Protein AF-A0A7S0KW50-F1 (afdb_monomer_lite)

Radius of gyration: 42.32 Å; chains: 1; bounding box: 86×70×112 Å

Foldseek 3Di:
DDKAAQAPVCRPPPPHPQIAHQWDWDWDDDDQQIKTKTQCLCRNCVSLVHHSVLLLVQCCQVVVWDWDQDVPVSIIMTPDDDHSVNSVVSSNVCQCQPQADPPPRDRQWDWDQDPVLWIWTQHPPPRDIDTGDPPGPSSVVCSVPPPVVVVVVVVVVVVVVVVVVVVVVVVVVVVVVVVVVVVVVVVVVVVVVVVVVVVVVVVVPPPDPDDDDDDDDDDDDDDDDDDDDDDDDDDDDDDDDDDDDDDDDD

Organism: Micromonas pusilla (NCBI:txid38833)

pLDDT: mean 73.98, std 21.11, range [25.38, 92.56]

Structure (mmCIF, N/CA/C/O backbone):
data_AF-A0A7S0KW50-F1
#
_entry.id   AF-A0A7S0KW50-F1
#
loop_
_atom_site.group_PDB
_atom_site.id
_atom_site.type_symbol
_atom_site.label_atom_id
_atom_site.label_alt_id
_atom_site.label_comp_id
_atom_site.label_asym_id
_atom_site.label_entity_id
_atom_site.label_seq_id
_atom_site.pdbx_PDB_ins_code
_atom_site.Cartn_x
_atom_site.Cartn_y
_atom_site.Cartn_z
_atom_site.occupancy
_atom_site.B_iso_or_equiv
_atom_site.auth_seq_id
_atom_site.auth_comp_id
_atom_site.auth_asym_id
_atom_site.auth_atom_id
_atom_site.pdbx_PDB_model_num
ATOM 1 N N . MET A 1 1 ? -5.758 -11.054 -20.014 1.00 58.94 1 MET A N 1
ATOM 2 C CA . MET A 1 1 ? -4.549 -10.433 -19.417 1.00 58.94 1 MET A CA 1
ATOM 3 C C . MET A 1 1 ? -3.725 -11.524 -18.753 1.00 58.94 1 MET A C 1
ATOM 5 O O . MET A 1 1 ? -4.328 -12.477 -18.274 1.00 58.94 1 MET A O 1
ATOM 9 N N . ALA A 1 2 ? -2.395 -11.407 -18.711 1.00 74.88 2 ALA A N 1
ATOM 10 C CA . ALA A 1 2 ? -1.567 -12.347 -17.952 1.00 74.88 2 ALA A CA 1
ATOM 11 C C . ALA A 1 2 ? -1.882 -12.224 -16.450 1.00 74.88 2 ALA A C 1
ATOM 13 O O . ALA A 1 2 ? -1.855 -11.118 -15.902 1.00 74.88 2 ALA A O 1
ATOM 14 N N . THR A 1 3 ? -2.208 -13.345 -15.808 1.00 80.50 3 THR A N 1
ATOM 15 C CA . THR A 1 3 ? -2.412 -13.427 -14.356 1.00 80.50 3 THR A CA 1
ATOM 16 C C . THR A 1 3 ? -1.195 -14.077 -13.714 1.00 80.50 3 THR A C 1
ATOM 18 O O . THR A 1 3 ? -0.620 -15.007 -14.271 1.00 80.50 3 THR A O 1
ATOM 21 N N . VAL A 1 4 ? -0.792 -13.553 -12.562 1.00 85.25 4 VAL A N 1
ATOM 22 C CA . VAL A 1 4 ? 0.356 -14.005 -11.775 1.00 85.25 4 VAL A CA 1
ATOM 23 C C . VAL A 1 4 ? -0.152 -14.399 -10.393 1.00 85.25 4 VAL A C 1
ATOM 25 O O . VAL A 1 4 ? -1.045 -13.751 -9.840 1.00 85.25 4 VAL A O 1
ATOM 28 N N . ASN A 1 5 ? 0.400 -15.469 -9.834 1.00 85.44 5 ASN A N 1
ATOM 29 C CA . ASN A 1 5 ? 0.037 -15.934 -8.502 1.00 85.44 5 ASN A CA 1
ATOM 30 C C . ASN A 1 5 ? 0.565 -14.978 -7.425 1.00 85.44 5 ASN A C 1
ATOM 32 O O . ASN A 1 5 ? 1.627 -14.370 -7.574 1.00 85.44 5 ASN A O 1
ATOM 36 N N . ILE A 1 6 ? -0.178 -14.837 -6.329 1.00 82.81 6 ILE A N 1
ATOM 37 C CA . ILE A 1 6 ? 0.211 -13.950 -5.232 1.00 82.81 6 ILE A CA 1
ATOM 38 C C . ILE A 1 6 ? 1.271 -14.653 -4.357 1.00 82.81 6 ILE A C 1
ATOM 40 O O . ILE A 1 6 ? 0.960 -15.514 -3.534 1.00 82.81 6 ILE A O 1
ATOM 44 N N . GLY A 1 7 ? 2.533 -14.254 -4.563 1.00 76.50 7 GLY A N 1
ATOM 45 C CA . GLY A 1 7 ? 3.730 -14.677 -3.820 1.00 76.50 7 GLY A CA 1
ATOM 46 C C . GLY A 1 7 ? 4.583 -15.744 -4.529 1.00 76.50 7 GLY A C 1
ATOM 47 O O . GLY A 1 7 ? 4.063 -16.781 -4.935 1.00 76.50 7 GLY A O 1
ATOM 48 N N . ALA A 1 8 ? 5.903 -15.519 -4.622 1.00 70.06 8 ALA A N 1
ATOM 49 C CA . ALA A 1 8 ? 6.881 -16.373 -5.317 1.00 70.06 8 ALA A CA 1
ATOM 50 C C . ALA A 1 8 ? 6.793 -17.858 -4.977 1.00 70.06 8 ALA A C 1
ATOM 52 O O . ALA A 1 8 ? 6.904 -18.688 -5.874 1.00 70.06 8 ALA A O 1
ATOM 53 N N . SER A 1 9 ? 6.571 -18.202 -3.706 1.00 71.75 9 SER A N 1
ATOM 54 C CA . SER A 1 9 ? 6.473 -19.599 -3.264 1.00 71.75 9 SER A CA 1
ATOM 55 C C . SER A 1 9 ? 5.359 -20.369 -3.985 1.00 71.75 9 SER A C 1
ATOM 57 O O . SER A 1 9 ? 5.455 -21.580 -4.132 1.00 71.75 9 SER A O 1
ATOM 59 N N . ASN A 1 10 ? 4.335 -19.661 -4.474 1.00 70.62 10 ASN A N 1
ATOM 60 C CA . ASN A 1 10 ? 3.195 -20.219 -5.198 1.00 70.62 10 ASN A CA 1
ATOM 61 C C . ASN A 1 10 ? 3.284 -19.977 -6.717 1.00 70.62 10 ASN A C 1
ATOM 63 O O . ASN A 1 10 ? 2.334 -20.277 -7.436 1.00 70.62 10 ASN A O 1
ATOM 67 N N . ALA A 1 11 ? 4.382 -19.417 -7.243 1.00 70.19 11 ALA A N 1
ATOM 68 C CA . ALA A 1 11 ? 4.479 -19.000 -8.648 1.00 70.19 11 ALA A CA 1
ATOM 69 C C . ALA A 1 11 ? 4.362 -20.156 -9.662 1.00 70.19 11 ALA A C 1
ATOM 71 O O . ALA A 1 11 ? 3.965 -19.917 -10.799 1.00 70.19 11 ALA A O 1
ATOM 72 N N . GLY A 1 12 ? 4.673 -21.392 -9.252 1.00 71.94 12 GLY A N 1
ATOM 73 C CA . GLY A 1 12 ? 4.542 -22.593 -10.085 1.00 71.94 12 GLY A CA 1
ATOM 74 C C . GLY A 1 12 ? 3.161 -23.267 -10.068 1.00 71.94 12 GLY A C 1
ATOM 75 O O . GLY A 1 12 ? 2.910 -24.127 -10.905 1.00 71.94 12 GLY A O 1
ATOM 76 N N . ASP A 1 13 ? 2.259 -22.907 -9.147 1.00 81.50 13 ASP A N 1
ATOM 77 C CA . ASP A 1 13 ? 0.957 -23.578 -9.006 1.00 81.50 13 ASP A CA 1
ATOM 78 C C . ASP A 1 13 ? -0.104 -22.978 -9.947 1.00 81.50 13 ASP A C 1
ATOM 80 O O . ASP A 1 13 ? -0.725 -21.950 -9.670 1.00 81.50 13 ASP A O 1
ATOM 84 N N . GLN A 1 14 ? -0.365 -23.647 -11.070 1.00 77.56 14 GLN A N 1
ATOM 85 C CA . GLN A 1 14 ? -1.364 -23.210 -12.050 1.00 77.56 14 GLN A CA 1
ATOM 86 C C . GLN A 1 14 ? -2.790 -23.090 -11.469 1.00 77.56 14 GLN A C 1
ATOM 88 O O . GLN A 1 14 ? -3.587 -22.295 -11.983 1.00 77.56 14 GLN A O 1
ATOM 93 N N . PHE A 1 15 ? -3.115 -23.814 -10.394 1.00 79.12 15 PHE A N 1
ATOM 94 C CA . PHE A 1 15 ? -4.434 -23.832 -9.754 1.00 79.12 15 PHE A CA 1
ATOM 95 C C . PHE A 1 15 ? -4.534 -22.929 -8.517 1.00 79.12 15 PHE A C 1
ATOM 97 O O . PHE A 1 15 ? -5.603 -22.852 -7.907 1.00 79.12 15 PHE A O 1
ATOM 104 N N . TYR A 1 16 ? -3.475 -22.180 -8.190 1.00 83.56 16 TYR A N 1
ATOM 105 C CA . TYR A 1 16 ? -3.450 -21.317 -7.014 1.00 83.56 16 TYR A CA 1
ATOM 106 C C . TYR A 1 16 ? -4.626 -20.329 -6.996 1.00 83.56 16 TYR A C 1
ATOM 108 O O . TYR A 1 16 ? -4.850 -19.566 -7.939 1.00 83.56 16 TYR A O 1
ATOM 116 N N . ARG A 1 17 ? -5.384 -20.331 -5.893 1.00 83.81 17 ARG A N 1
ATOM 117 C CA . ARG A 1 17 ? -6.659 -19.602 -5.760 1.00 83.81 17 ARG A CA 1
ATOM 118 C C . ARG A 1 17 ? -6.515 -18.079 -5.855 1.00 83.81 17 ARG A C 1
ATOM 120 O O . ARG A 1 17 ? -7.436 -17.412 -6.319 1.00 83.81 17 ARG A O 1
ATOM 127 N N . TYR A 1 18 ? -5.389 -17.525 -5.405 1.00 85.94 18 TYR A N 1
ATOM 128 C CA . TYR A 1 18 ? -5.186 -16.079 -5.293 1.00 85.94 18 TYR A CA 1
ATOM 129 C C . TYR A 1 18 ? -4.281 -15.557 -6.412 1.00 85.94 18 TYR A C 1
ATOM 131 O O . TYR A 1 18 ? -3.052 -15.638 -6.343 1.00 85.94 18 TYR A O 1
ATOM 139 N N . LYS A 1 19 ? -4.905 -14.992 -7.448 1.00 86.56 19 LYS A N 1
ATOM 140 C CA . LYS A 1 19 ? -4.227 -14.445 -8.629 1.00 86.56 19 LYS A CA 1
ATOM 141 C C . LYS A 1 19 ? -4.418 -12.934 -8.715 1.00 86.56 19 LYS A C 1
ATOM 143 O O . LYS A 1 19 ? -5.494 -12.421 -8.417 1.00 86.56 19 LYS A O 1
ATOM 148 N N . MET A 1 20 ? -3.387 -12.233 -9.171 1.00 87.31 20 MET A N 1
ATOM 149 C CA . MET A 1 20 ? -3.416 -10.806 -9.502 1.00 87.31 20 MET A CA 1
ATOM 150 C C . MET A 1 20 ? -3.057 -10.607 -10.983 1.00 87.31 20 MET A C 1
ATOM 152 O O . MET A 1 20 ? -2.364 -11.449 -11.560 1.00 87.31 20 MET A O 1
ATOM 156 N N . PRO A 1 21 ? -3.504 -9.530 -11.647 1.00 89.25 21 PRO A N 1
ATOM 157 C CA . PRO A 1 21 ? -3.033 -9.237 -12.995 1.00 89.25 21 PRO A CA 1
ATOM 158 C C . PRO A 1 21 ? -1.553 -8.819 -12.960 1.00 89.25 21 PRO A C 1
ATOM 160 O O . PRO A 1 21 ? -1.095 -8.200 -12.000 1.00 89.25 21 PRO A O 1
ATOM 163 N N . ALA A 1 22 ? -0.793 -9.139 -14.010 1.00 88.50 22 ALA A N 1
ATOM 164 C CA . ALA A 1 22 ? 0.605 -8.724 -14.115 1.00 88.50 22 ALA A CA 1
ATOM 165 C C . ALA A 1 22 ? 0.741 -7.188 -14.079 1.00 88.50 22 ALA A C 1
ATOM 167 O O . ALA A 1 22 ? -0.031 -6.465 -14.722 1.00 88.50 22 ALA A O 1
ATOM 168 N N . ILE A 1 23 ? 1.738 -6.678 -13.350 1.00 90.12 23 ILE A N 1
ATOM 169 C CA . ILE A 1 23 ? 2.011 -5.239 -13.304 1.00 90.12 23 ILE A CA 1
ATOM 170 C C . ILE A 1 23 ? 2.524 -4.745 -14.662 1.00 90.12 23 ILE A C 1
ATOM 172 O O . ILE A 1 23 ? 3.373 -5.371 -15.293 1.00 90.12 23 ILE A O 1
ATOM 176 N N . GLN A 1 24 ? 1.992 -3.614 -15.119 1.00 90.12 24 GLN A N 1
ATOM 177 C CA . GLN A 1 24 ? 2.353 -3.001 -16.396 1.00 90.12 24 GLN A CA 1
ATOM 178 C C . GLN A 1 24 ? 3.078 -1.681 -16.145 1.00 90.12 24 GLN A C 1
ATOM 180 O O . GLN A 1 24 ? 2.551 -0.815 -15.450 1.00 90.12 24 GLN A O 1
ATOM 185 N N . SER A 1 25 ? 4.262 -1.515 -16.734 1.00 90.88 25 SER A N 1
ATOM 186 C CA . SER A 1 25 ? 5.030 -0.267 -16.725 1.00 90.88 25 SER A CA 1
ATOM 187 C C . SER A 1 25 ? 4.901 0.443 -18.072 1.00 90.88 25 SER A C 1
ATOM 189 O O . SER A 1 25 ? 5.294 -0.117 -19.097 1.00 90.88 25 SER A O 1
ATOM 191 N N . LYS A 1 26 ? 4.429 1.689 -18.082 1.00 90.94 26 LYS A N 1
ATOM 192 C CA . LYS A 1 26 ? 4.503 2.579 -19.244 1.00 90.94 26 LYS A CA 1
ATOM 193 C C . LYS A 1 26 ? 5.485 3.704 -18.939 1.00 90.94 26 LYS A C 1
ATOM 195 O O . LYS A 1 26 ? 5.197 4.586 -18.134 1.00 90.94 26 LYS A O 1
ATOM 200 N N . ILE A 1 27 ? 6.652 3.665 -19.570 1.00 91.31 27 ILE A N 1
ATOM 201 C CA . ILE A 1 27 ? 7.657 4.721 -19.430 1.00 91.31 27 ILE A CA 1
ATOM 202 C C . ILE A 1 27 ? 7.204 5.930 -20.258 1.00 91.31 27 ILE A C 1
ATOM 204 O O . ILE A 1 27 ? 6.906 5.815 -21.446 1.00 91.31 27 ILE A O 1
ATOM 208 N N . GLU A 1 28 ? 7.136 7.088 -19.613 1.00 89.19 28 GLU A N 1
ATOM 209 C CA . GLU A 1 28 ? 6.789 8.379 -20.194 1.00 89.19 28 GLU A CA 1
ATOM 210 C C . GLU A 1 28 ? 7.962 9.357 -20.009 1.00 89.19 28 GLU A C 1
ATOM 212 O O . GLU A 1 28 ? 8.646 9.350 -18.986 1.00 89.19 28 GLU A O 1
ATOM 217 N N . GLY A 1 29 ? 8.180 10.239 -20.986 1.00 85.94 29 GLY A N 1
ATOM 218 C CA . GLY A 1 29 ? 9.308 11.176 -20.972 1.00 85.94 29 GLY A CA 1
ATOM 219 C C . GLY A 1 29 ? 10.643 10.557 -21.410 1.00 85.94 29 GLY A C 1
ATOM 220 O O . GLY A 1 29 ? 10.748 9.365 -21.697 1.00 85.94 29 GLY A O 1
ATOM 221 N N . ARG A 1 30 ? 11.668 11.408 -21.518 1.00 84.44 30 ARG A N 1
ATOM 222 C CA . ARG A 1 30 ? 13.050 11.067 -21.897 1.00 84.44 30 ARG A CA 1
ATOM 223 C C . ARG A 1 30 ? 14.023 11.960 -21.116 1.00 84.44 30 ARG A C 1
ATOM 225 O O . ARG A 1 30 ? 13.647 13.057 -20.702 1.00 84.44 30 ARG A O 1
ATOM 232 N N . GLY A 1 31 ? 15.262 11.502 -20.926 1.00 85.31 31 GLY A N 1
ATOM 233 C CA . GLY A 1 31 ? 16.282 12.230 -20.160 1.00 85.31 31 GLY A CA 1
ATOM 234 C C . GLY A 1 31 ? 15.851 12.493 -18.712 1.00 85.31 31 GLY A C 1
ATOM 235 O O . GLY A 1 31 ? 15.186 11.662 -18.098 1.00 85.31 31 GLY A O 1
ATOM 236 N N . ASN A 1 32 ? 16.178 13.676 -18.187 1.00 82.19 32 ASN A N 1
ATOM 237 C CA . ASN A 1 32 ? 15.934 14.058 -16.786 1.00 82.19 32 ASN A CA 1
ATOM 238 C C . ASN A 1 32 ? 14.441 14.107 -16.386 1.00 82.19 32 ASN A C 1
ATOM 240 O O . ASN A 1 32 ? 14.131 14.188 -15.201 1.00 82.19 32 ASN A O 1
ATOM 244 N N . GLY A 1 33 ? 13.517 14.061 -17.354 1.00 84.50 33 GLY A N 1
ATOM 245 C CA . GLY A 1 33 ? 12.065 14.038 -17.134 1.00 84.50 33 GLY A CA 1
ATOM 246 C C . GLY A 1 33 ? 11.423 12.648 -17.220 1.00 84.50 33 GLY A C 1
ATOM 247 O O . GLY A 1 33 ? 10.208 12.561 -17.404 1.00 84.50 33 GLY A O 1
ATOM 248 N N . ILE A 1 34 ? 12.208 11.566 -17.165 1.00 92.31 34 ILE A N 1
ATOM 249 C CA . ILE A 1 34 ? 11.689 10.198 -17.277 1.00 92.31 34 ILE A CA 1
ATOM 250 C C . ILE A 1 34 ? 10.887 9.780 -16.035 1.00 92.31 34 ILE A C 1
ATOM 252 O O . ILE A 1 34 ? 11.323 9.926 -14.889 1.00 92.31 34 ILE A O 1
ATOM 256 N N . LYS A 1 35 ? 9.688 9.253 -16.272 1.00 92.38 35 LYS A N 1
ATOM 257 C CA . LYS A 1 35 ? 8.735 8.822 -15.246 1.00 92.38 35 LYS A CA 1
ATOM 258 C C . LYS A 1 35 ? 8.035 7.544 -15.707 1.00 92.38 35 LYS A C 1
ATOM 260 O O . LYS A 1 35 ? 7.711 7.387 -16.880 1.00 92.38 35 LYS A O 1
ATOM 265 N N . THR A 1 36 ? 7.767 6.633 -14.787 1.00 92.00 36 THR A N 1
ATOM 266 C CA . THR A 1 36 ? 7.079 5.372 -15.066 1.00 92.00 36 THR A CA 1
ATOM 267 C C . THR A 1 36 ? 5.643 5.455 -14.566 1.00 92.00 36 THR A C 1
ATOM 269 O O . THR A 1 36 ? 5.396 5.557 -13.366 1.00 92.00 36 THR A O 1
ATOM 272 N N . ASN A 1 37 ? 4.689 5.427 -15.493 1.00 91.56 37 ASN A N 1
ATOM 273 C CA . ASN A 1 37 ? 3.259 5.362 -15.221 1.00 91.56 37 ASN A CA 1
ATOM 274 C C . ASN A 1 37 ? 2.823 3.889 -15.114 1.00 91.56 37 ASN A C 1
ATOM 276 O O . ASN A 1 37 ? 3.200 3.065 -15.950 1.00 91.56 37 ASN A O 1
ATOM 280 N N . ILE A 1 38 ? 2.043 3.549 -14.090 1.00 90.94 38 ILE A N 1
ATOM 281 C CA . ILE A 1 38 ? 1.570 2.187 -13.813 1.00 90.94 38 ILE A CA 1
ATOM 282 C C . ILE A 1 38 ? 0.042 2.157 -13.991 1.00 90.94 38 ILE A C 1
ATOM 284 O O . ILE A 1 38 ? -0.691 2.311 -13.009 1.00 90.94 38 ILE A O 1
ATOM 288 N N . PRO A 1 39 ? -0.477 1.959 -15.222 1.00 89.38 39 PRO A N 1
ATOM 289 C CA . PRO A 1 39 ? -1.917 2.028 -15.488 1.00 89.38 39 PRO A CA 1
ATOM 290 C C . PRO A 1 39 ? -2.712 0.947 -14.740 1.00 89.38 39 PRO A C 1
ATOM 292 O O . PRO A 1 39 ? -3.825 1.195 -14.293 1.00 89.38 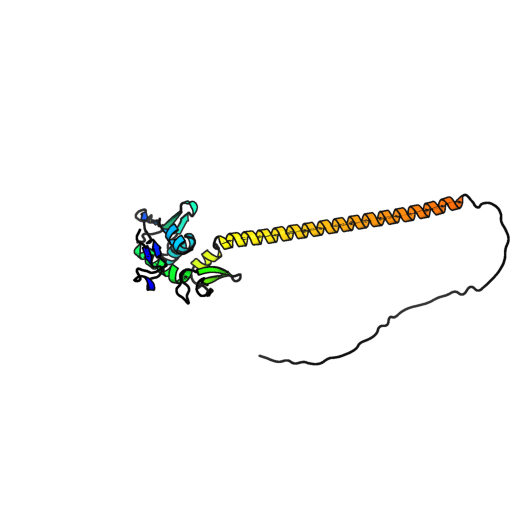39 PRO A O 1
ATOM 295 N N . ASN A 1 40 ? -2.124 -0.238 -14.549 1.00 90.88 40 ASN A N 1
ATOM 296 C CA . ASN A 1 40 ? -2.788 -1.389 -13.928 1.00 90.88 40 ASN A CA 1
ATOM 297 C C . ASN A 1 40 ? -2.717 -1.398 -12.381 1.00 90.88 40 ASN A C 1
ATOM 299 O O . ASN A 1 40 ? -3.096 -2.378 -11.741 1.00 90.88 40 ASN A O 1
ATOM 303 N N . MET A 1 41 ? -2.199 -0.337 -11.746 1.00 89.38 41 MET A N 1
ATOM 304 C CA . MET A 1 41 ? -1.993 -0.313 -10.288 1.00 89.38 41 MET A CA 1
ATOM 305 C C . MET A 1 41 ? -3.310 -0.443 -9.505 1.00 89.38 41 MET A C 1
ATOM 307 O O . MET A 1 41 ? -3.338 -1.073 -8.449 1.00 89.38 41 MET A O 1
ATOM 311 N N . VAL A 1 42 ? -4.409 0.109 -10.029 1.00 89.94 42 VAL A N 1
ATOM 312 C CA . VAL A 1 42 ? -5.734 0.028 -9.395 1.00 89.94 42 VAL A CA 1
ATOM 313 C C . VAL A 1 42 ? -6.192 -1.424 -9.245 1.00 89.94 42 VAL A C 1
ATOM 315 O O . VAL A 1 42 ? -6.629 -1.817 -8.165 1.00 89.94 42 VAL A O 1
ATOM 318 N N . ASP A 1 43 ? -6.074 -2.234 -10.296 1.00 89.81 43 ASP A N 1
ATOM 319 C CA . ASP A 1 43 ? -6.614 -3.597 -10.303 1.00 89.81 43 ASP A CA 1
ATOM 320 C C . ASP A 1 43 ? -5.693 -4.595 -9.592 1.00 89.81 43 ASP A C 1
ATOM 322 O O . ASP A 1 43 ? -6.178 -5.499 -8.909 1.00 89.81 43 ASP A O 1
ATOM 326 N N . VAL A 1 44 ? -4.375 -4.363 -9.622 1.00 89.75 44 VAL A N 1
ATOM 327 C CA . VAL A 1 44 ? -3.421 -5.038 -8.724 1.00 89.75 44 VAL A CA 1
ATOM 328 C C . VAL A 1 44 ? -3.766 -4.752 -7.257 1.00 89.75 44 VAL A C 1
ATOM 330 O O . VAL A 1 44 ? -3.865 -5.676 -6.453 1.00 89.75 44 VAL A O 1
ATOM 333 N N . ALA A 1 45 ? -4.003 -3.490 -6.890 1.00 89.19 45 ALA A N 1
ATOM 334 C CA . ALA A 1 45 ? -4.309 -3.117 -5.510 1.00 89.19 45 ALA A CA 1
ATOM 335 C C . ALA A 1 45 ? -5.662 -3.679 -5.024 1.00 89.19 45 ALA A C 1
ATOM 337 O O . ALA A 1 45 ? -5.747 -4.170 -3.894 1.00 89.19 45 ALA A O 1
ATOM 338 N N . LYS A 1 46 ? -6.686 -3.709 -5.895 1.00 88.50 46 LYS A N 1
ATOM 339 C CA . LYS A 1 46 ? -7.960 -4.411 -5.641 1.00 88.50 46 LYS A CA 1
ATOM 340 C C . LYS A 1 46 ? -7.737 -5.897 -5.343 1.00 88.50 46 LYS A C 1
ATOM 342 O O . LYS A 1 46 ? -8.271 -6.385 -4.350 1.00 88.50 46 LYS A O 1
ATOM 347 N N . ALA A 1 47 ? -6.931 -6.597 -6.149 1.00 88.69 47 ALA A N 1
ATOM 348 C CA . ALA A 1 47 ? -6.629 -8.020 -5.947 1.00 88.69 47 ALA A CA 1
ATOM 349 C C . ALA A 1 47 ? -5.906 -8.295 -4.613 1.00 88.69 47 ALA A C 1
ATOM 351 O O . ALA A 1 47 ? -6.140 -9.323 -3.984 1.00 88.69 47 ALA A O 1
ATOM 352 N N . LEU A 1 48 ? -5.080 -7.353 -4.144 1.00 87.94 48 LEU A N 1
ATOM 353 C CA . LEU A 1 48 ? -4.409 -7.415 -2.839 1.00 87.94 48 LEU A CA 1
ATOM 354 C C . LEU A 1 48 ? -5.276 -6.908 -1.667 1.00 87.94 48 LEU A C 1
ATOM 356 O O . LEU A 1 48 ? -4.807 -6.886 -0.529 1.00 87.94 48 LEU A O 1
ATOM 360 N N . ALA A 1 49 ? -6.513 -6.461 -1.919 1.00 86.56 49 ALA A N 1
ATOM 361 C CA . ALA A 1 49 ? -7.383 -5.799 -0.943 1.00 86.56 49 ALA A CA 1
ATOM 362 C C . ALA A 1 49 ? -6.672 -4.657 -0.174 1.00 86.56 49 ALA A C 1
ATOM 364 O O . ALA A 1 49 ? -6.750 -4.555 1.058 1.00 86.56 49 ALA A O 1
ATOM 365 N N . ARG A 1 50 ? -5.948 -3.799 -0.907 1.00 87.94 50 ARG A N 1
ATOM 366 C CA . ARG A 1 50 ? -5.239 -2.614 -0.391 1.00 87.94 50 ARG A CA 1
ATOM 367 C C . ARG A 1 50 ? -5.555 -1.378 -1.237 1.00 87.94 50 ARG A C 1
ATOM 369 O O . ARG A 1 50 ? -5.836 -1.519 -2.425 1.00 87.94 50 ARG A O 1
ATOM 376 N N . PRO A 1 51 ? -5.484 -0.159 -0.675 1.00 88.25 51 PRO A N 1
ATOM 377 C CA . PRO A 1 51 ? -5.569 1.044 -1.487 1.00 88.25 51 PRO A CA 1
ATOM 378 C C . PRO A 1 51 ? -4.293 1.190 -2.348 1.00 88.25 51 PRO A C 1
ATOM 380 O O . PRO A 1 51 ? -3.182 1.005 -1.838 1.00 88.25 51 PRO A O 1
ATOM 383 N N . PRO A 1 52 ? -4.414 1.553 -3.639 1.00 89.00 52 PRO A N 1
ATOM 384 C CA . PRO A 1 52 ? -3.281 1.658 -4.572 1.00 89.00 52 PRO A CA 1
ATOM 385 C C . PRO A 1 52 ? -2.239 2.713 -4.170 1.00 89.00 52 PRO A C 1
ATOM 387 O O . PRO A 1 52 ? -1.076 2.634 -4.579 1.00 89.00 52 PRO A O 1
ATOM 390 N N . THR A 1 53 ? -2.616 3.676 -3.325 1.00 89.25 53 THR A N 1
ATOM 391 C CA . THR A 1 53 ? -1.699 4.656 -2.732 1.00 89.25 53 THR A CA 1
ATOM 392 C C . THR A 1 53 ? -0.616 4.013 -1.869 1.00 89.25 53 THR A C 1
ATOM 394 O O . THR A 1 53 ? 0.529 4.457 -1.940 1.00 89.25 53 THR A O 1
ATOM 397 N N . TYR A 1 54 ? -0.913 2.946 -1.115 1.00 90.44 54 TYR A N 1
ATOM 398 C CA . TYR A 1 54 ? 0.097 2.257 -0.297 1.00 90.44 54 TYR A CA 1
ATOM 399 C C . TYR A 1 54 ? 1.125 1.533 -1.168 1.00 90.44 54 TYR A C 1
ATOM 401 O O . TYR A 1 54 ? 2.323 1.744 -0.997 1.00 90.44 54 TYR A O 1
ATOM 409 N N . THR A 1 55 ? 0.667 0.743 -2.142 1.00 90.00 55 THR A N 1
ATOM 410 C CA . THR A 1 55 ? 1.537 -0.002 -3.064 1.00 90.00 55 THR A CA 1
ATOM 411 C C . THR A 1 55 ? 2.430 0.942 -3.874 1.00 90.00 55 THR A C 1
ATOM 413 O O . THR A 1 55 ? 3.634 0.721 -3.990 1.00 90.00 55 THR A O 1
ATOM 416 N N . THR A 1 56 ? 1.872 2.057 -4.359 1.00 90.75 56 THR A N 1
ATOM 417 C CA . THR A 1 56 ? 2.640 3.079 -5.090 1.00 90.75 56 THR A CA 1
ATOM 418 C C . THR A 1 56 ? 3.664 3.771 -4.188 1.00 90.75 56 THR A C 1
ATOM 420 O O . THR A 1 56 ? 4.813 3.948 -4.588 1.00 90.75 56 THR A O 1
ATOM 423 N N . LYS A 1 57 ? 3.293 4.145 -2.952 1.00 91.44 57 LYS A N 1
ATOM 424 C CA . LYS A 1 57 ? 4.238 4.756 -2.001 1.00 91.44 57 LYS A CA 1
ATOM 425 C C . LYS A 1 57 ? 5.354 3.794 -1.608 1.00 91.44 57 LYS A C 1
ATOM 427 O O . LYS A 1 57 ? 6.497 4.232 -1.534 1.00 91.44 57 LYS A O 1
ATOM 432 N N . TYR A 1 58 ? 5.051 2.507 -1.432 1.00 92.38 58 TYR A N 1
ATOM 433 C CA . TYR A 1 58 ? 6.049 1.473 -1.161 1.00 92.38 58 TYR A CA 1
ATOM 434 C C . TYR A 1 58 ? 7.115 1.411 -2.260 1.00 92.38 58 TYR A C 1
ATOM 436 O O . TYR A 1 58 ? 8.298 1.543 -1.959 1.00 92.38 58 TYR A O 1
ATOM 444 N N . MET A 1 59 ? 6.696 1.325 -3.529 1.00 91.00 59 MET A N 1
ATOM 445 C CA . MET A 1 59 ? 7.615 1.346 -4.675 1.00 91.00 59 MET A CA 1
ATOM 446 C C . MET A 1 59 ? 8.488 2.604 -4.689 1.00 91.00 59 MET A C 1
ATOM 448 O O . MET A 1 59 ? 9.681 2.511 -4.944 1.00 91.00 59 MET A O 1
ATOM 452 N N . GLY A 1 60 ? 7.928 3.770 -4.351 1.00 91.56 60 GLY A N 1
ATOM 453 C CA . GLY A 1 60 ? 8.710 5.002 -4.208 1.00 91.56 60 GLY A CA 1
ATOM 454 C C . GLY A 1 60 ? 9.788 4.934 -3.123 1.00 91.56 60 GLY A C 1
ATOM 455 O O . GLY A 1 60 ? 10.893 5.425 -3.332 1.00 91.56 60 GLY A O 1
ATOM 456 N N . TYR A 1 61 ? 9.501 4.314 -1.976 1.00 91.50 61 TYR A N 1
ATOM 457 C CA . TYR A 1 61 ? 10.482 4.180 -0.894 1.00 91.50 61 TYR A CA 1
ATOM 458 C C . TYR A 1 61 ? 11.596 3.180 -1.218 1.00 91.50 61 TYR A C 1
ATOM 460 O O . TYR A 1 61 ? 12.750 3.475 -0.926 1.00 91.50 61 TYR A O 1
ATOM 468 N N . GLU A 1 62 ? 11.264 2.050 -1.843 1.00 90.69 62 GLU A N 1
ATOM 469 C CA . GLU A 1 62 ? 12.234 1.031 -2.271 1.00 90.69 62 GLU A CA 1
ATOM 470 C C . GLU A 1 62 ? 13.139 1.529 -3.410 1.00 90.69 62 GLU A C 1
ATOM 472 O O . GLU A 1 62 ? 14.348 1.324 -3.383 1.00 90.69 62 GLU A O 1
ATOM 477 N N . LEU A 1 63 ? 12.566 2.232 -4.393 1.00 90.19 63 LEU A N 1
ATOM 478 C CA . LEU A 1 63 ? 13.283 2.742 -5.569 1.00 90.19 63 LEU A CA 1
ATOM 479 C C . LEU A 1 63 ? 13.957 4.106 -5.334 1.00 90.19 63 LEU A C 1
ATOM 481 O O . LEU A 1 63 ? 14.506 4.686 -6.270 1.00 90.19 63 LEU A O 1
ATOM 485 N N . GLY A 1 64 ? 13.862 4.670 -4.124 1.00 89.62 64 GLY A N 1
ATOM 486 C CA . GLY A 1 64 ? 14.364 6.015 -3.810 1.00 89.62 64 GLY A CA 1
ATOM 487 C C . GLY A 1 64 ? 13.692 7.145 -4.607 1.00 89.62 64 GLY A C 1
ATOM 488 O O . GLY A 1 64 ? 14.251 8.233 -4.735 1.00 89.62 64 GLY A O 1
ATOM 489 N N . ALA A 1 65 ? 12.501 6.901 -5.160 1.00 90.56 65 ALA A N 1
ATOM 490 C CA . ALA A 1 65 ? 11.840 7.756 -6.137 1.00 90.56 65 ALA A CA 1
ATOM 491 C C . ALA A 1 65 ? 10.637 8.517 -5.560 1.00 90.56 65 ALA A C 1
ATOM 493 O O . ALA A 1 65 ? 9.804 7.977 -4.825 1.00 90.56 65 ALA A O 1
ATOM 494 N N . LEU A 1 66 ? 10.474 9.778 -5.976 1.00 90.56 66 LEU A N 1
ATOM 495 C CA . LEU A 1 66 ? 9.246 10.520 -5.698 1.00 90.56 66 LEU A CA 1
ATOM 496 C C . LEU A 1 66 ? 8.071 9.901 -6.473 1.00 90.56 66 LEU A C 1
ATOM 498 O O . LEU A 1 66 ? 8.198 9.524 -7.638 1.00 90.56 66 LEU A O 1
ATOM 502 N N . THR A 1 67 ? 6.915 9.813 -5.816 1.00 91.56 67 THR A N 1
ATOM 503 C CA . THR A 1 67 ? 5.705 9.184 -6.359 1.00 91.56 67 THR A CA 1
ATOM 504 C C . THR A 1 67 ? 4.515 10.130 -6.337 1.00 91.56 67 THR A C 1
ATOM 506 O O . THR A 1 67 ? 4.186 10.699 -5.288 1.00 91.56 67 THR A O 1
ATOM 509 N N . LYS A 1 68 ? 3.842 10.244 -7.486 1.00 89.69 68 LYS A N 1
ATOM 510 C CA . LYS A 1 68 ? 2.579 10.965 -7.658 1.00 89.69 68 LYS A CA 1
ATOM 511 C C . LYS A 1 68 ? 1.436 9.955 -7.759 1.00 89.69 68 LYS A C 1
ATOM 513 O O . LYS A 1 68 ? 1.490 9.023 -8.558 1.00 89.69 68 LYS A O 1
ATOM 518 N N . CYS A 1 69 ? 0.413 10.142 -6.938 1.00 86.19 69 CYS A N 1
ATOM 519 C CA . CYS A 1 69 ? -0.763 9.285 -6.873 1.00 86.19 69 CYS A CA 1
ATOM 520 C C . CYS A 1 69 ? -2.019 10.153 -6.987 1.00 86.19 69 CYS A C 1
ATOM 522 O O . CYS A 1 69 ? -2.377 10.845 -6.035 1.00 86.19 69 CYS A O 1
ATOM 524 N N . ASP A 1 70 ? -2.663 10.125 -8.153 1.00 85.69 70 ASP A N 1
ATOM 525 C CA . ASP A 1 70 ? -3.925 10.820 -8.402 1.00 85.69 70 ASP A CA 1
ATOM 526 C C . ASP A 1 70 ? -5.081 9.814 -8.312 1.00 85.69 70 ASP A C 1
ATOM 528 O O . ASP A 1 70 ? -5.446 9.159 -9.290 1.00 85.69 70 ASP A O 1
ATOM 532 N N . GLU A 1 71 ? -5.679 9.693 -7.121 1.00 76.19 71 GLU A N 1
ATOM 533 C CA . GLU A 1 71 ? -6.794 8.762 -6.861 1.00 76.19 71 GLU A CA 1
ATOM 534 C C . GLU A 1 71 ? -8.010 9.039 -7.768 1.00 76.19 71 GLU A C 1
ATOM 536 O O . GLU A 1 71 ? -8.721 8.111 -8.144 1.00 76.19 71 GLU A O 1
ATOM 541 N N . LYS A 1 72 ? -8.208 10.298 -8.192 1.00 78.44 72 LYS A N 1
ATOM 542 C CA . LYS A 1 72 ? -9.315 10.719 -9.072 1.00 78.44 72 LYS A CA 1
ATOM 543 C C . LYS A 1 72 ? -9.173 10.254 -10.523 1.00 78.44 72 LYS A C 1
ATOM 545 O O . LYS A 1 72 ? -10.183 9.990 -11.164 1.00 78.44 72 LYS A O 1
ATOM 550 N N . SER A 1 73 ? -7.950 10.189 -11.054 1.00 76.38 73 SER A N 1
ATOM 551 C CA . SER A 1 73 ? -7.685 9.773 -12.441 1.00 76.38 73 SER A CA 1
ATOM 552 C C . SER A 1 73 ? -7.178 8.332 -12.543 1.00 76.38 73 SER A C 1
ATOM 554 O O . SER A 1 73 ? -6.830 7.878 -13.631 1.00 76.38 73 SER A O 1
ATOM 556 N N . GLY A 1 74 ? -7.068 7.624 -11.412 1.00 77.88 74 GLY A N 1
ATOM 557 C CA . GLY A 1 74 ? -6.506 6.275 -11.347 1.00 77.88 74 GLY A CA 1
ATOM 558 C C . GLY A 1 74 ? -5.052 6.189 -11.826 1.00 77.88 74 GLY A C 1
ATOM 559 O O . GLY A 1 74 ? -4.603 5.110 -12.200 1.00 77.88 74 GLY A O 1
ATOM 560 N N . THR A 1 75 ? -4.321 7.309 -11.859 1.00 84.50 75 THR A N 1
ATOM 561 C CA . THR A 1 75 ? -2.981 7.387 -12.457 1.00 84.50 75 THR A CA 1
ATOM 562 C C . THR A 1 75 ? -1.906 7.377 -11.372 1.00 84.50 75 THR A C 1
ATOM 564 O O . THR A 1 75 ? -1.897 8.227 -10.477 1.00 84.50 75 THR A O 1
ATOM 567 N N . TYR A 1 76 ? -0.977 6.425 -11.468 1.00 90.25 76 TYR A N 1
ATOM 568 C CA . TYR A 1 76 ? 0.080 6.204 -10.480 1.00 90.25 76 TYR A CA 1
ATOM 569 C C . TYR A 1 76 ? 1.432 6.305 -11.171 1.00 90.25 76 TYR A C 1
ATOM 571 O O . TYR A 1 76 ? 1.750 5.508 -12.050 1.00 90.25 76 TYR A O 1
ATOM 579 N N . ILE A 1 77 ? 2.210 7.319 -10.795 1.00 91.31 77 ILE A N 1
ATOM 580 C CA . ILE A 1 77 ? 3.462 7.677 -11.460 1.00 91.31 77 ILE A CA 1
ATOM 581 C C . ILE A 1 77 ? 4.606 7.595 -10.449 1.00 91.31 77 ILE A C 1
ATOM 583 O O . ILE A 1 77 ? 4.563 8.217 -9.384 1.00 91.31 77 ILE A O 1
ATOM 587 N N . VAL A 1 78 ? 5.646 6.852 -10.814 1.00 92.56 78 VAL A N 1
ATOM 588 C CA . VAL A 1 78 ? 6.917 6.742 -10.092 1.00 92.56 78 VAL A CA 1
ATOM 589 C C . VAL A 1 78 ? 7.984 7.459 -10.916 1.00 92.56 78 VAL A C 1
ATOM 591 O O . VAL A 1 78 ? 8.133 7.167 -12.100 1.00 92.56 78 VAL A O 1
ATOM 594 N N . ASN A 1 79 ? 8.725 8.400 -10.334 1.00 91.69 79 ASN A N 1
ATOM 595 C CA . ASN A 1 79 ? 9.816 9.060 -11.057 1.00 91.69 79 ASN A CA 1
ATOM 596 C C . ASN A 1 79 ? 10.956 8.068 -11.364 1.00 91.69 79 ASN A C 1
ATOM 598 O O . ASN A 1 79 ? 11.226 7.153 -10.583 1.00 91.69 79 ASN A O 1
ATOM 602 N N . GLY A 1 80 ? 11.639 8.255 -12.495 1.00 89.75 80 GLY A N 1
ATOM 603 C CA . GLY A 1 80 ? 12.670 7.335 -12.978 1.00 89.75 80 GLY A CA 1
ATOM 604 C C . GLY A 1 80 ? 12.159 6.299 -13.985 1.00 89.75 80 GLY A C 1
ATOM 605 O O . GLY A 1 80 ? 10.961 6.195 -14.273 1.00 89.75 80 GLY A O 1
ATOM 606 N N . ALA A 1 81 ? 13.107 5.549 -14.547 1.00 89.12 81 ALA A N 1
ATOM 607 C CA . ALA A 1 81 ? 12.887 4.539 -15.577 1.00 89.12 81 ALA A CA 1
ATOM 608 C C . ALA A 1 81 ? 12.857 3.137 -14.954 1.00 89.12 81 ALA A C 1
ATOM 610 O O . ALA A 1 81 ? 13.905 2.550 -14.697 1.00 89.12 81 ALA A O 1
ATOM 611 N N . HIS A 1 82 ? 11.659 2.599 -14.722 1.00 89.75 82 HIS A N 1
ATOM 612 C CA . HIS A 1 82 ? 11.473 1.311 -14.052 1.00 89.75 82 HIS A CA 1
ATOM 613 C C . HIS A 1 82 ? 10.795 0.319 -14.992 1.00 89.75 82 HIS A C 1
ATOM 615 O O . HIS A 1 82 ? 9.717 0.586 -15.526 1.00 89.75 82 HIS A O 1
ATOM 621 N N . SER A 1 83 ? 11.422 -0.837 -15.203 1.00 91.44 83 SER A N 1
ATOM 622 C CA . SER A 1 83 ? 10.826 -1.920 -15.987 1.00 91.44 83 SER A CA 1
ATOM 623 C C . SER A 1 83 ? 9.773 -2.673 -15.167 1.00 91.44 83 SER A C 1
ATOM 625 O O . SER A 1 83 ? 9.840 -2.733 -13.936 1.00 91.44 83 SER A O 1
ATOM 627 N N . ALA A 1 84 ? 8.812 -3.305 -15.846 1.00 89.75 84 ALA A N 1
ATOM 628 C CA . ALA A 1 84 ? 7.783 -4.120 -15.197 1.00 89.75 84 ALA A CA 1
ATOM 629 C C . ALA A 1 84 ? 8.370 -5.227 -14.299 1.00 89.75 84 ALA A C 1
ATOM 631 O O . ALA A 1 84 ? 7.786 -5.544 -13.267 1.00 89.75 84 ALA A O 1
ATOM 632 N N . GLN A 1 85 ? 9.536 -5.778 -14.656 1.00 90.31 85 GLN A N 1
ATOM 633 C CA . GLN A 1 85 ? 10.216 -6.823 -13.887 1.00 90.31 85 GLN A CA 1
ATOM 634 C C . GLN A 1 85 ? 10.746 -6.305 -12.541 1.00 90.31 85 GLN A C 1
ATOM 636 O O . GLN A 1 85 ? 10.518 -6.944 -11.516 1.00 90.31 85 GLN A O 1
ATOM 641 N N . VAL A 1 86 ? 11.375 -5.124 -12.522 1.00 91.00 86 VAL A N 1
ATOM 642 C CA . VAL A 1 86 ? 11.838 -4.476 -11.280 1.00 91.00 86 VAL A CA 1
ATOM 643 C C . VAL A 1 86 ? 10.640 -4.108 -10.398 1.00 91.00 86 VAL A C 1
ATOM 645 O O . VAL A 1 86 ? 10.616 -4.419 -9.208 1.00 91.00 86 VAL A O 1
ATOM 648 N N . LEU A 1 87 ? 9.582 -3.536 -10.986 1.00 89.88 87 LEU A N 1
ATOM 649 C CA . LEU A 1 87 ? 8.349 -3.237 -10.250 1.00 89.88 87 LEU A CA 1
ATOM 650 C C . LEU A 1 87 ? 7.688 -4.498 -9.667 1.00 89.88 87 LEU A C 1
ATOM 652 O O . LEU A 1 87 ? 7.166 -4.440 -8.557 1.00 89.88 87 LEU A O 1
ATOM 656 N N . ALA A 1 88 ? 7.726 -5.633 -10.371 1.00 90.06 88 ALA A N 1
ATOM 657 C CA . ALA A 1 88 ? 7.203 -6.905 -9.873 1.00 90.06 88 ALA A CA 1
ATOM 658 C C . ALA A 1 88 ? 8.007 -7.444 -8.675 1.00 90.06 88 ALA A C 1
ATOM 660 O O . ALA A 1 88 ? 7.408 -7.919 -7.712 1.00 90.06 88 ALA A O 1
ATOM 661 N N . GLN A 1 89 ? 9.339 -7.315 -8.689 1.00 90.62 89 GLN A N 1
ATOM 662 C CA . GLN A 1 89 ? 10.201 -7.714 -7.567 1.00 90.62 89 GLN A CA 1
ATOM 663 C C . GLN A 1 89 ? 9.908 -6.896 -6.298 1.00 90.62 89 GLN A C 1
ATOM 665 O O . GLN A 1 89 ? 9.726 -7.468 -5.222 1.00 90.62 89 GLN A O 1
ATOM 670 N N . HIS A 1 90 ? 9.768 -5.571 -6.411 1.00 90.94 90 HIS A N 1
ATOM 671 C CA . HIS A 1 90 ? 9.378 -4.746 -5.260 1.00 90.94 90 HIS A CA 1
ATOM 672 C C . HIS A 1 90 ? 7.918 -4.982 -4.841 1.00 90.94 90 HIS A C 1
ATOM 674 O O . HIS A 1 90 ? 7.626 -5.028 -3.648 1.00 90.94 90 HIS A O 1
ATOM 680 N N . LEU A 1 91 ? 6.991 -5.203 -5.782 1.00 90.06 91 LEU A N 1
ATOM 681 C CA . LEU A 1 91 ? 5.609 -5.583 -5.458 1.00 90.06 91 LEU A CA 1
ATOM 682 C C . LEU A 1 91 ? 5.553 -6.882 -4.640 1.00 90.06 91 LEU A C 1
ATOM 684 O O . LEU A 1 91 ? 4.751 -7.002 -3.719 1.00 90.06 91 LEU A O 1
ATOM 688 N N . GLU A 1 92 ? 6.424 -7.842 -4.929 1.00 89.06 92 GLU A N 1
ATOM 689 C CA . GLU A 1 92 ? 6.547 -9.051 -4.124 1.00 89.06 92 GLU A CA 1
ATOM 690 C C . GLU A 1 92 ? 7.094 -8.777 -2.712 1.00 89.06 92 GLU A C 1
ATOM 692 O O . GLU A 1 92 ? 6.566 -9.321 -1.738 1.00 89.06 92 GLU A O 1
ATOM 697 N N . GLY A 1 93 ? 8.105 -7.912 -2.578 1.00 89.56 93 GLY A N 1
ATOM 698 C CA . GLY A 1 93 ? 8.590 -7.445 -1.273 1.00 89.56 93 GLY A CA 1
ATOM 699 C C . GLY A 1 93 ? 7.473 -6.818 -0.429 1.00 89.56 93 GLY A C 1
ATOM 700 O O . GLY A 1 93 ? 7.348 -7.118 0.762 1.00 89.56 93 GLY A O 1
ATOM 701 N N . PHE A 1 94 ? 6.592 -6.041 -1.068 1.00 90.69 94 PHE A N 1
ATOM 702 C CA . PHE A 1 94 ? 5.379 -5.508 -0.448 1.00 90.69 94 PHE A CA 1
ATOM 703 C C . PHE A 1 94 ? 4.413 -6.614 -0.011 1.00 90.69 94 PHE A C 1
ATOM 705 O O . PHE A 1 94 ? 3.955 -6.607 1.132 1.00 90.69 94 PHE A O 1
ATOM 712 N N . ILE A 1 95 ? 4.116 -7.578 -0.891 1.00 90.56 95 ILE A N 1
ATOM 713 C CA . ILE A 1 95 ? 3.184 -8.677 -0.602 1.00 90.56 95 ILE A CA 1
ATOM 714 C C . ILE A 1 95 ? 3.655 -9.472 0.619 1.00 90.56 95 ILE A C 1
ATOM 716 O O . ILE A 1 95 ? 2.876 -9.642 1.556 1.00 90.56 95 ILE A O 1
ATOM 720 N N . LYS A 1 96 ? 4.930 -9.877 0.654 1.00 88.50 96 LYS A N 1
ATOM 721 C CA . LYS A 1 96 ? 5.518 -10.673 1.747 1.00 88.50 96 LYS A CA 1
ATOM 722 C C . LYS A 1 96 ? 5.479 -9.971 3.115 1.00 88.50 96 LYS A C 1
ATOM 724 O O . LYS A 1 96 ? 5.432 -10.658 4.127 1.00 88.50 96 LYS A O 1
ATOM 729 N N . ARG A 1 97 ? 5.492 -8.628 3.159 1.00 87.56 97 ARG A N 1
ATOM 730 C CA . ARG A 1 97 ? 5.558 -7.828 4.406 1.00 87.56 97 ARG A CA 1
ATOM 731 C C . ARG A 1 97 ? 4.227 -7.198 4.847 1.00 87.56 97 ARG A C 1
ATOM 733 O O . ARG A 1 97 ? 4.009 -7.016 6.040 1.00 87.56 97 ARG A O 1
ATOM 740 N N . PHE A 1 98 ? 3.357 -6.815 3.907 1.00 87.06 98 PHE A N 1
ATOM 741 C CA . PHE A 1 98 ? 2.170 -5.972 4.162 1.00 87.06 98 PHE A CA 1
ATOM 742 C C . PHE A 1 98 ? 0.833 -6.585 3.696 1.00 87.06 98 PHE A C 1
ATOM 744 O O . PHE A 1 98 ? -0.236 -5.993 3.916 1.00 87.06 98 PHE A O 1
ATOM 751 N N . VAL A 1 99 ? 0.863 -7.759 3.057 1.00 88.81 99 VAL A N 1
ATOM 752 C CA . VAL A 1 99 ? -0.338 -8.462 2.563 1.00 88.81 99 VAL A CA 1
ATOM 753 C C . VAL A 1 99 ? -0.406 -9.895 3.088 1.00 88.81 99 VAL A C 1
ATOM 755 O O . VAL A 1 99 ? -1.452 -10.320 3.574 1.00 88.81 99 VAL A O 1
ATOM 758 N N . GLN A 1 100 ? 0.695 -10.635 3.024 1.00 88.62 100 GLN A N 1
ATOM 759 C CA . GLN A 1 100 ? 0.767 -12.025 3.446 1.00 88.62 100 GLN A CA 1
ATOM 760 C C . GLN A 1 100 ? 0.817 -12.146 4.976 1.00 88.62 100 GLN A C 1
ATOM 762 O O . GLN A 1 100 ? 1.493 -11.375 5.653 1.00 88.62 100 GLN A O 1
ATOM 767 N N . CYS A 1 101 ? 0.107 -13.125 5.541 1.00 88.81 101 CYS A N 1
ATOM 768 C CA . CYS A 1 101 ? 0.243 -13.455 6.958 1.00 88.81 101 CYS A CA 1
ATOM 769 C C . CYS A 1 101 ? 1.562 -14.198 7.228 1.00 88.81 101 CYS A C 1
ATOM 771 O O . CYS A 1 101 ? 1.811 -15.244 6.627 1.00 88.81 101 CYS A O 1
ATOM 773 N N . HIS A 1 102 ? 2.335 -13.714 8.204 1.00 85.62 102 HIS A N 1
ATOM 774 C CA . HIS A 1 102 ? 3.609 -14.294 8.645 1.00 85.62 102 HIS A CA 1
ATOM 775 C C . HIS A 1 102 ? 3.524 -15.748 9.155 1.00 85.62 102 HIS A C 1
ATOM 777 O O . HIS A 1 102 ? 4.540 -16.430 9.191 1.00 85.62 102 HIS A O 1
ATOM 783 N N . SER A 1 103 ? 2.336 -16.222 9.555 1.00 85.62 103 SER A N 1
ATOM 784 C CA . SER A 1 103 ? 2.130 -17.583 10.076 1.00 85.62 103 SER A CA 1
ATOM 785 C C . SER A 1 103 ? 1.658 -18.571 9.000 1.00 85.62 103 SER A C 1
ATOM 787 O O . SER A 1 103 ? 2.244 -19.636 8.848 1.00 85.62 103 SER A O 1
ATOM 789 N N . CYS A 1 104 ? 0.604 -18.235 8.248 1.00 84.88 104 CYS A N 1
ATOM 790 C CA . CYS A 1 104 ? -0.073 -19.182 7.350 1.00 84.88 104 CYS A CA 1
ATOM 791 C C . CYS A 1 104 ? 0.096 -18.882 5.852 1.00 84.88 104 CYS A C 1
ATOM 793 O O . CYS A 1 104 ? -0.506 -19.558 5.022 1.00 84.88 104 CYS A O 1
ATOM 795 N N . GLY A 1 105 ? 0.839 -17.835 5.481 1.00 82.81 105 GLY A N 1
ATOM 796 C CA . GLY A 1 105 ? 1.094 -17.506 4.077 1.00 82.81 105 GLY A CA 1
ATOM 797 C C . GLY A 1 105 ? -0.119 -16.999 3.280 1.00 82.81 105 GLY A C 1
ATOM 798 O O . GLY A 1 105 ? 0.007 -16.787 2.075 1.00 82.81 105 GLY A O 1
ATOM 799 N N . ASN A 1 106 ? -1.283 -16.779 3.902 1.00 85.81 106 ASN A N 1
ATOM 800 C CA . ASN A 1 106 ? -2.488 -16.332 3.192 1.00 85.81 106 ASN A CA 1
ATOM 801 C C . ASN A 1 106 ? -2.459 -14.811 2.910 1.00 85.81 106 ASN A C 1
ATOM 803 O O . ASN A 1 106 ? -2.130 -14.047 3.823 1.00 85.81 106 ASN A O 1
ATOM 807 N N . PRO A 1 107 ? -2.845 -14.347 1.701 1.00 85.00 107 PRO A N 1
ATOM 808 C CA . PRO A 1 107 ? -2.884 -12.920 1.357 1.00 85.00 107 PRO A CA 1
ATOM 809 C C . PRO A 1 107 ? -4.132 -12.189 1.889 1.00 85.00 107 PRO A C 1
ATOM 811 O O . PRO A 1 107 ? -4.190 -10.961 1.872 1.00 85.00 107 PRO A O 1
ATOM 814 N N . GLU A 1 108 ? -5.137 -12.914 2.392 1.00 85.81 108 GLU A N 1
ATOM 815 C CA . GLU A 1 108 ? -6.323 -12.322 3.021 1.00 85.81 108 GLU A CA 1
ATOM 816 C C . GLU A 1 108 ? -6.049 -11.846 4.459 1.00 85.81 108 GLU A C 1
ATOM 818 O O . GLU A 1 108 ? -6.403 -12.493 5.452 1.00 85.81 108 GLU A O 1
ATOM 823 N N . THR A 1 109 ? -5.440 -10.666 4.569 1.00 88.25 109 THR A N 1
ATOM 824 C CA . THR A 1 109 ? -5.231 -9.958 5.840 1.00 88.25 109 THR A CA 1
ATOM 825 C C . THR A 1 109 ? -5.907 -8.587 5.842 1.00 88.25 109 THR A C 1
ATOM 827 O O . THR A 1 109 ? -6.023 -7.922 4.809 1.00 88.25 109 THR A O 1
ATOM 830 N N . VAL A 1 110 ? -6.345 -8.143 7.019 1.00 86.88 110 VAL A N 1
ATOM 831 C CA . VAL A 1 110 ? -6.873 -6.796 7.270 1.00 86.88 110 VAL A CA 1
ATOM 832 C C . VAL A 1 110 ? -5.834 -6.015 8.067 1.00 86.88 110 VAL A C 1
ATOM 834 O O . VAL A 1 110 ? -5.321 -6.525 9.062 1.00 86.88 110 VAL A O 1
ATOM 837 N N . ILE A 1 111 ? -5.517 -4.798 7.623 1.00 87.56 111 ILE A N 1
ATOM 838 C CA . ILE A 1 111 ? -4.706 -3.859 8.403 1.00 87.56 111 ILE A CA 1
ATOM 839 C C . ILE A 1 111 ? -5.607 -3.235 9.466 1.00 87.56 111 ILE A C 1
ATOM 841 O O . ILE A 1 111 ? -6.608 -2.616 9.114 1.00 87.56 111 ILE A O 1
ATOM 845 N N . ASN A 1 112 ? -5.213 -3.368 10.728 1.00 85.69 112 ASN A N 1
ATOM 846 C CA . ASN A 1 112 ? -5.772 -2.651 11.865 1.00 85.69 112 ASN A CA 1
ATOM 847 C C . ASN A 1 112 ? -4.699 -1.699 12.412 1.00 85.69 112 ASN A C 1
ATOM 849 O O . ASN A 1 112 ? -3.525 -2.068 12.494 1.00 85.69 112 ASN A O 1
ATOM 853 N N . ILE A 1 113 ? -5.096 -0.493 12.813 1.00 83.69 113 ILE A N 1
ATOM 854 C CA . ILE A 1 113 ? -4.210 0.464 13.487 1.00 83.69 113 ILE A CA 1
ATOM 855 C C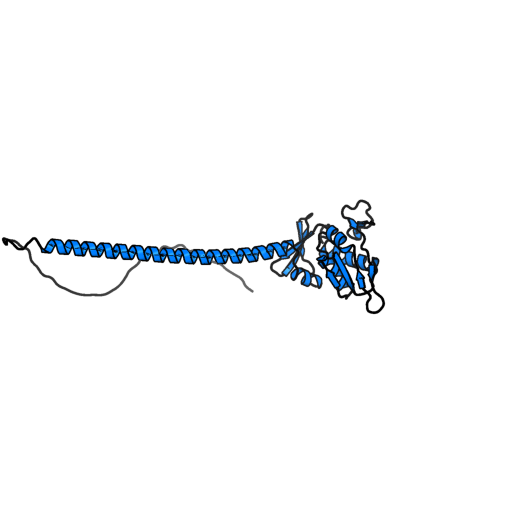 . ILE A 1 113 ? -4.604 0.516 14.961 1.00 83.69 113 ILE A C 1
ATOM 857 O O . ILE A 1 113 ? -5.738 0.846 15.307 1.00 83.69 113 ILE A O 1
ATOM 861 N N . THR A 1 114 ? -3.664 0.163 15.831 1.00 82.31 114 THR A N 1
ATOM 862 C CA . THR A 1 114 ? -3.869 0.141 17.281 1.00 82.31 114 THR A CA 1
ATOM 863 C C . THR A 1 114 ? -3.586 1.518 17.879 1.00 82.31 114 THR A C 1
ATOM 865 O O . THR A 1 114 ? -2.763 2.272 17.371 1.00 82.31 114 THR A O 1
ATOM 868 N N . LYS A 1 115 ? -4.225 1.839 19.015 1.00 73.94 115 LYS A N 1
ATOM 869 C CA . LYS A 1 115 ? -4.090 3.121 19.748 1.00 73.94 115 LYS A CA 1
ATOM 870 C C . LYS A 1 115 ? -2.651 3.504 20.160 1.00 73.94 115 LYS A C 1
ATOM 872 O O . LYS A 1 115 ? -2.453 4.592 20.679 1.00 73.94 115 LYS A O 1
ATOM 877 N N . LYS A 1 116 ? -1.676 2.605 19.984 1.00 77.25 116 LYS A N 1
ATOM 878 C CA . LYS A 1 116 ? -0.244 2.788 20.281 1.00 77.25 116 LYS A CA 1
ATOM 879 C C . LYS A 1 116 ? 0.582 3.128 19.025 1.00 77.25 116 LYS A C 1
ATOM 881 O O . LYS A 1 116 ? 1.779 2.870 19.007 1.00 77.25 116 LYS A O 1
ATOM 886 N N . ASP A 1 117 ? -0.067 3.594 17.956 1.00 79.25 117 ASP A N 1
ATOM 887 C CA . ASP A 1 117 ? 0.526 3.832 16.629 1.00 79.25 117 ASP A CA 1
ATOM 888 C C . ASP A 1 117 ? 1.249 2.609 16.022 1.00 79.25 117 ASP A C 1
ATOM 890 O O . ASP A 1 117 ? 2.112 2.733 15.151 1.00 79.25 117 ASP A O 1
ATOM 894 N N . THR A 1 118 ? 0.864 1.399 16.438 1.00 83.94 118 THR A N 1
ATOM 895 C CA . THR A 1 118 ? 1.332 0.142 15.845 1.00 83.94 118 THR A CA 1
ATOM 896 C C . THR A 1 118 ? 0.357 -0.354 14.779 1.00 83.94 118 THR A C 1
ATOM 898 O O . THR A 1 118 ? -0.868 -0.268 14.919 1.00 83.94 118 THR A O 1
ATOM 901 N N . ILE A 1 119 ? 0.911 -0.881 13.687 1.00 87.38 119 ILE A N 1
ATOM 902 C CA . ILE A 1 119 ? 0.152 -1.453 12.572 1.00 87.38 119 ILE A CA 1
ATOM 903 C C . ILE A 1 119 ? 0.132 -2.967 12.742 1.00 87.38 119 ILE A C 1
ATOM 905 O O . ILE A 1 119 ? 1.190 -3.592 12.798 1.00 87.38 119 ILE A O 1
ATOM 909 N N . GLN A 1 120 ? -1.062 -3.553 12.765 1.00 88.94 120 GLN A N 1
ATOM 910 C CA . GLN A 1 120 ? -1.260 -4.991 12.922 1.00 88.94 120 GLN A CA 1
ATOM 911 C C . GLN A 1 120 ? -1.956 -5.571 11.687 1.00 88.94 120 GLN A C 1
ATOM 913 O O . GLN A 1 120 ? -2.936 -5.011 11.195 1.00 88.94 120 GLN A O 1
ATOM 918 N N . LEU A 1 121 ? -1.492 -6.720 11.194 1.00 89.50 121 LEU A N 1
ATOM 919 C CA . LEU A 1 121 ? -2.218 -7.531 10.215 1.00 89.50 121 LEU A CA 1
ATOM 920 C C . LEU A 1 121 ? -3.010 -8.604 10.951 1.00 89.50 121 LEU A C 1
ATOM 922 O O . LEU A 1 121 ? -2.424 -9.514 11.533 1.00 89.50 121 LEU A O 1
ATOM 926 N N . LYS A 1 122 ? -4.340 -8.545 10.857 1.00 89.19 122 LYS A N 1
ATOM 927 C CA . LYS A 1 122 ? -5.226 -9.635 11.274 1.00 89.19 122 LYS A CA 1
ATOM 928 C C . LYS A 1 122 ? -5.516 -10.536 10.077 1.00 89.19 122 LYS A C 1
ATOM 930 O O . LYS A 1 122 ? -6.122 -10.093 9.099 1.00 89.19 122 LYS A O 1
ATOM 935 N N . CYS A 1 123 ? -5.092 -11.795 10.129 1.00 90.69 123 CYS A N 1
ATOM 936 C CA . CYS A 1 123 ? -5.414 -12.767 9.086 1.00 90.69 123 CYS A CA 1
ATOM 937 C C . CYS A 1 123 ? -6.858 -13.262 9.223 1.00 90.69 123 CYS A C 1
ATOM 939 O O . CYS A 1 123 ? -7.297 -13.597 10.321 1.00 90.69 123 CYS A O 1
ATOM 941 N N . LYS A 1 124 ? -7.591 -13.364 8.106 1.00 86.69 124 LYS A N 1
ATOM 942 C CA . LYS A 1 124 ? -8.940 -13.952 8.119 1.00 86.69 124 LYS A CA 1
ATOM 943 C C . LYS A 1 124 ? -8.943 -15.477 8.242 1.00 86.69 124 LYS A C 1
ATOM 945 O O . LYS A 1 124 ? -9.918 -16.028 8.730 1.00 86.69 124 LYS A O 1
ATOM 950 N N . ALA A 1 125 ? -7.885 -16.145 7.779 1.00 86.75 125 ALA A N 1
ATOM 951 C CA . ALA A 1 125 ? -7.841 -17.604 7.690 1.00 86.75 125 ALA A CA 1
ATOM 952 C C . ALA A 1 125 ? -7.445 -18.276 9.013 1.00 86.75 125 ALA A C 1
ATOM 954 O O . ALA A 1 125 ? -8.124 -19.194 9.452 1.00 86.75 125 ALA A O 1
ATOM 955 N N . CYS A 1 126 ? -6.368 -17.815 9.659 1.00 87.88 126 CYS A N 1
ATOM 956 C CA . CYS A 1 126 ? -5.899 -18.371 10.937 1.00 87.88 126 CYS A CA 1
ATOM 957 C C . CYS A 1 126 ? -6.226 -17.496 12.158 1.00 87.88 126 CYS A C 1
ATOM 959 O O . CYS A 1 126 ? -5.844 -17.841 13.270 1.00 87.88 126 CYS A O 1
ATOM 961 N N . GLY A 1 127 ? -6.850 -16.327 11.974 1.00 86.00 127 GLY A N 1
ATOM 962 C CA . GLY A 1 127 ? -7.150 -15.380 13.058 1.00 86.00 127 GLY A CA 1
ATOM 963 C C . GLY A 1 127 ? -5.937 -14.656 13.662 1.00 86.00 127 GLY A C 1
ATOM 964 O O . GLY A 1 127 ? -6.130 -13.658 14.358 1.00 86.00 127 GLY A O 1
ATOM 965 N N . PHE A 1 128 ? -4.709 -15.113 13.377 1.00 89.00 128 PHE A N 1
ATOM 966 C CA . PHE A 1 128 ? -3.469 -14.566 13.928 1.00 89.00 128 PHE A CA 1
ATOM 967 C C . PHE A 1 128 ? -3.323 -13.068 13.640 1.00 89.00 128 PHE A C 1
ATOM 969 O O . PHE A 1 128 ? -3.590 -12.598 12.525 1.00 89.00 128 PHE A O 1
ATOM 976 N N . VAL A 1 129 ? -2.878 -12.336 14.660 1.00 88.94 129 VAL A N 1
ATOM 977 C CA . VAL A 1 129 ? -2.568 -10.908 14.601 1.00 88.94 129 VAL A CA 1
ATOM 978 C C . VAL A 1 129 ? -1.051 -10.770 14.663 1.00 88.94 129 VAL A C 1
ATOM 980 O O . VAL A 1 129 ? -0.451 -11.090 15.683 1.00 88.94 129 VAL A O 1
ATOM 983 N N . SER A 1 130 ? -0.434 -10.320 13.571 1.00 85.88 130 SER A N 1
ATOM 984 C CA . SER A 1 130 ? 1.006 -10.047 13.508 1.00 85.88 130 SER A CA 1
ATOM 985 C C . SER A 1 130 ? 1.267 -8.551 13.387 1.00 85.88 130 SER A C 1
ATOM 987 O O . SER A 1 130 ? 0.727 -7.918 12.476 1.00 85.88 130 SER A O 1
ATOM 989 N N . ASP A 1 131 ? 2.131 -8.008 14.238 1.00 86.94 131 ASP A N 1
ATOM 990 C CA . ASP A 1 131 ? 2.619 -6.636 14.106 1.00 86.94 131 ASP A CA 1
ATOM 991 C C . ASP A 1 131 ? 3.514 -6.475 12.864 1.00 86.94 131 ASP A C 1
ATOM 993 O O . ASP A 1 131 ? 4.206 -7.405 12.444 1.00 86.94 131 ASP A O 1
ATOM 997 N N . VAL A 1 132 ? 3.485 -5.289 12.253 1.00 85.00 132 VAL A N 1
ATOM 998 C CA . VAL A 1 132 ? 4.339 -4.927 11.110 1.00 85.00 132 VAL A CA 1
ATOM 999 C C . VAL A 1 132 ? 5.622 -4.263 11.592 1.00 85.00 132 VAL A C 1
ATOM 1001 O O . VAL A 1 132 ? 5.590 -3.414 12.481 1.00 85.00 132 VAL A O 1
ATOM 1004 N N . ASP A 1 133 ? 6.741 -4.569 10.932 1.00 81.62 133 ASP A N 1
ATOM 1005 C CA . ASP A 1 133 ? 8.015 -3.883 11.158 1.00 81.62 133 ASP A CA 1
ATOM 1006 C C . ASP A 1 133 ? 7.900 -2.363 10.915 1.00 81.62 133 ASP A C 1
ATOM 1008 O O . ASP A 1 133 ? 7.778 -1.881 9.782 1.00 81.62 133 ASP A O 1
ATOM 1012 N N . MET A 1 134 ? 7.977 -1.597 12.006 1.00 80.19 134 MET A N 1
ATOM 1013 C CA . MET A 1 134 ? 7.874 -0.138 12.009 1.00 80.19 134 MET A CA 1
ATOM 1014 C C . MET A 1 134 ? 9.068 0.568 11.351 1.00 80.19 134 MET A C 1
ATOM 1016 O O . MET A 1 134 ? 8.953 1.752 11.040 1.00 80.19 134 MET A O 1
ATOM 1020 N N . ARG A 1 135 ? 10.181 -0.131 11.076 1.00 82.31 135 ARG A N 1
ATOM 1021 C CA . ARG A 1 135 ? 11.379 0.446 10.430 1.00 82.31 135 ARG A CA 1
ATOM 1022 C C . ARG A 1 135 ? 11.117 0.946 9.008 1.00 82.31 135 ARG A C 1
ATOM 1024 O O . ARG A 1 135 ? 11.862 1.784 8.500 1.00 82.31 135 ARG A O 1
ATOM 1031 N N . HIS A 1 136 ? 10.077 0.443 8.342 1.00 83.75 136 HIS A N 1
ATOM 1032 C CA . HIS A 1 136 ? 9.792 0.799 6.957 1.00 83.75 136 HIS A CA 1
ATOM 1033 C C . HIS A 1 136 ? 9.041 2.132 6.835 1.00 83.75 136 HIS A C 1
ATOM 1035 O O . HIS A 1 136 ? 7.954 2.277 7.383 1.00 83.75 136 HIS A O 1
ATOM 1041 N N . LYS A 1 137 ? 9.520 3.071 6.004 1.00 83.50 137 LYS A N 1
ATOM 1042 C CA . LYS A 1 137 ? 8.910 4.415 5.816 1.00 83.50 137 LYS A CA 1
ATOM 1043 C C . LYS A 1 137 ? 7.428 4.403 5.402 1.00 83.50 137 LYS A C 1
ATOM 1045 O O . LYS A 1 137 ? 6.723 5.396 5.584 1.00 83.50 137 LYS A O 1
ATOM 1050 N N . LEU A 1 138 ? 6.941 3.281 4.866 1.00 86.69 138 LEU A N 1
ATOM 1051 C CA . LEU A 1 138 ? 5.523 3.090 4.559 1.00 86.69 138 LEU A CA 1
ATOM 1052 C C . LEU A 1 138 ? 4.640 3.062 5.819 1.00 86.69 138 LEU A C 1
ATO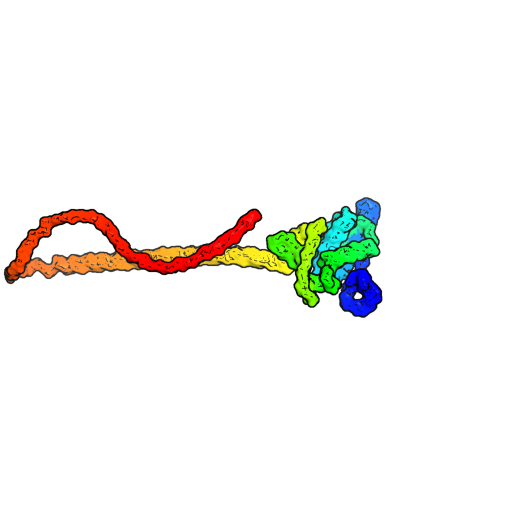M 1054 O O . LEU A 1 138 ? 3.517 3.554 5.756 1.00 86.69 138 LEU A O 1
ATOM 1058 N N . THR A 1 139 ? 5.117 2.546 6.956 1.00 85.56 139 THR A N 1
ATOM 1059 C CA . THR A 1 139 ? 4.315 2.477 8.192 1.00 85.56 139 THR A CA 1
ATOM 1060 C C . THR A 1 139 ? 3.903 3.876 8.644 1.00 85.56 139 THR A C 1
ATOM 1062 O O . THR A 1 139 ? 2.720 4.140 8.840 1.00 85.56 139 THR A O 1
ATOM 1065 N N . THR A 1 140 ? 4.838 4.829 8.640 1.00 86.12 140 THR A N 1
ATOM 1066 C CA . THR A 1 140 ? 4.570 6.249 8.911 1.00 86.12 140 THR A CA 1
ATOM 1067 C C . THR A 1 140 ? 3.541 6.852 7.946 1.00 86.12 140 THR A C 1
ATOM 1069 O O . THR A 1 140 ? 2.771 7.730 8.337 1.00 86.12 140 THR A O 1
ATOM 1072 N N . PHE A 1 141 ? 3.500 6.401 6.686 1.00 86.25 141 PHE A N 1
ATOM 1073 C CA . PHE A 1 141 ? 2.482 6.840 5.728 1.00 86.25 141 PHE A CA 1
ATOM 1074 C C . PHE A 1 141 ? 1.106 6.229 6.023 1.00 86.25 141 PHE A C 1
ATOM 1076 O O . PHE A 1 141 ? 0.116 6.953 5.968 1.00 86.25 141 PHE A O 1
ATOM 1083 N N . ILE A 1 142 ? 1.038 4.940 6.374 1.00 86.50 142 ILE A N 1
ATOM 1084 C CA . ILE A 1 142 ? -0.210 4.248 6.742 1.00 86.50 142 ILE A CA 1
ATOM 1085 C C . ILE A 1 142 ? -0.810 4.850 8.023 1.00 86.50 142 ILE A C 1
ATOM 1087 O O . ILE A 1 142 ? -2.009 5.097 8.060 1.00 86.50 142 ILE A O 1
ATOM 1091 N N . LEU A 1 143 ? 0.009 5.185 9.026 1.00 83.88 143 LEU A N 1
ATOM 1092 C CA . LEU A 1 143 ? -0.447 5.873 10.245 1.00 83.88 143 LEU A CA 1
ATOM 1093 C C . LEU A 1 143 ? -1.042 7.259 9.948 1.00 83.88 143 LEU A C 1
ATOM 1095 O O . LEU A 1 143 ? -2.081 7.625 10.487 1.00 83.88 143 LEU A O 1
ATOM 1099 N N . LYS A 1 144 ? -0.422 8.026 9.039 1.00 81.56 144 LYS A N 1
ATOM 1100 C CA . LYS A 1 144 ? -0.927 9.346 8.605 1.00 81.56 144 LYS A CA 1
ATOM 1101 C C . LYS A 1 144 ? -2.123 9.256 7.653 1.00 81.56 144 LYS A C 1
ATOM 1103 O O . LYS A 1 144 ? -2.887 10.209 7.527 1.00 81.56 144 LYS A O 1
ATOM 1108 N N . ASN A 1 145 ? -2.282 8.130 6.965 1.00 77.31 145 ASN A N 1
ATOM 1109 C CA . ASN A 1 145 ? -3.380 7.848 6.050 1.00 77.31 145 ASN A CA 1
ATOM 1110 C C . ASN A 1 145 ? -4.006 6.490 6.378 1.00 77.31 145 ASN A C 1
ATOM 1112 O O . ASN A 1 145 ? -3.826 5.559 5.587 1.00 77.31 145 ASN A O 1
ATOM 1116 N N . PRO A 1 146 ? -4.770 6.379 7.484 1.00 72.88 146 PRO A N 1
ATOM 1117 C CA . PRO A 1 146 ? -5.509 5.162 7.802 1.00 72.88 146 PRO A CA 1
ATOM 1118 C C . PRO A 1 146 ? -6.380 4.724 6.611 1.00 72.88 146 PRO A C 1
ATOM 1120 O O . PRO A 1 146 ? -6.811 5.582 5.824 1.00 72.88 146 PRO A O 1
ATOM 1123 N N . PRO A 1 147 ? -6.630 3.416 6.427 1.00 67.44 147 PRO A N 1
ATOM 1124 C CA . PRO A 1 147 ? -7.452 2.941 5.321 1.00 67.44 147 PRO A CA 1
ATOM 1125 C C . PRO A 1 147 ? -8.875 3.502 5.459 1.00 67.44 147 PRO A C 1
ATOM 1127 O O . PRO A 1 147 ? -9.313 3.864 6.550 1.00 67.44 147 PRO A O 1
ATOM 1130 N N . GLU A 1 148 ? -9.618 3.611 4.356 1.00 60.38 148 GLU A N 1
ATOM 1131 C CA . GLU A 1 148 ? -10.870 4.394 4.317 1.00 60.38 148 GLU A CA 1
ATOM 1132 C C . GLU A 1 148 ? -11.912 3.981 5.367 1.00 60.38 148 GLU A C 1
ATOM 1134 O O . GLU A 1 148 ? -12.644 4.829 5.875 1.00 60.38 148 GLU A O 1
ATOM 1139 N N . LYS A 1 149 ? -11.924 2.698 5.749 1.00 57.34 149 LYS A N 1
ATOM 1140 C CA . LYS A 1 149 ? -12.773 2.150 6.816 1.00 57.34 149 LYS A CA 1
ATOM 1141 C C . LYS A 1 149 ? -12.478 2.803 8.171 1.00 57.34 149 LYS A C 1
ATOM 1143 O O . LYS A 1 149 ? -13.406 3.230 8.853 1.00 57.34 149 LYS A O 1
ATOM 1148 N N . ASP A 1 150 ? -11.202 2.982 8.497 1.00 53.81 150 ASP A N 1
ATOM 1149 C CA . ASP A 1 150 ? -10.747 3.639 9.723 1.00 53.81 150 ASP A CA 1
ATOM 1150 C C .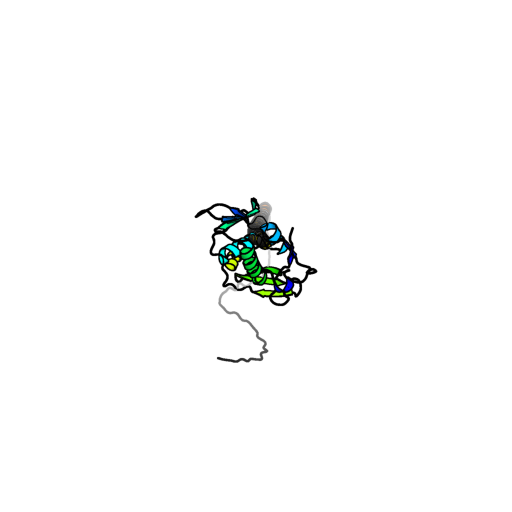 ASP A 1 150 ? -10.833 5.168 9.621 1.00 53.81 150 ASP A C 1
ATOM 1152 O O . ASP A 1 150 ? -11.127 5.830 10.611 1.00 53.81 150 ASP A O 1
ATOM 1156 N N . LYS A 1 151 ? -10.683 5.761 8.425 1.00 55.25 151 LYS A N 1
ATOM 1157 C CA . LYS A 1 151 ? -10.985 7.194 8.211 1.00 55.25 151 LYS A CA 1
ATOM 1158 C C . LYS A 1 151 ? -12.468 7.502 8.437 1.00 55.25 151 LYS A C 1
ATOM 1160 O O . LYS A 1 151 ? -12.787 8.534 9.027 1.00 55.25 151 LYS A O 1
ATOM 1165 N N . ALA A 1 152 ? -13.369 6.627 7.991 1.00 58.31 152 ALA A N 1
ATOM 1166 C CA . ALA A 1 152 ? -14.800 6.743 8.253 1.00 58.31 152 ALA A CA 1
ATOM 1167 C C . ALA A 1 152 ? -15.117 6.511 9.740 1.00 58.31 152 ALA A C 1
ATOM 1169 O O . ALA A 1 152 ? -15.823 7.323 10.337 1.00 58.31 152 ALA A O 1
ATOM 1170 N N . ALA A 1 153 ? -14.543 5.474 10.361 1.00 60.34 153 ALA A N 1
ATOM 1171 C CA . ALA A 1 153 ? -14.715 5.194 11.787 1.00 60.34 153 ALA A CA 1
ATOM 1172 C C . ALA A 1 153 ? -14.178 6.329 12.679 1.00 60.34 153 ALA A C 1
ATOM 1174 O O . ALA A 1 153 ? -14.885 6.776 13.573 1.00 60.34 153 ALA A O 1
ATOM 1175 N N . SER A 1 154 ? -12.989 6.867 12.393 1.00 61.66 154 SER A N 1
ATOM 1176 C CA . SER A 1 154 ? -12.380 7.988 13.125 1.00 61.66 154 SER A CA 1
ATOM 1177 C C . SER A 1 154 ? -13.182 9.286 12.986 1.00 61.66 154 SER A C 1
ATOM 1179 O O . SER A 1 154 ? -13.404 9.987 13.975 1.00 61.66 154 SER A O 1
ATOM 1181 N N . LYS A 1 155 ? -13.693 9.597 11.783 1.00 68.88 155 LYS A N 1
ATOM 1182 C CA . LYS A 1 155 ? -14.622 10.726 11.596 1.00 68.88 155 LYS A CA 1
ATOM 1183 C C . LYS A 1 155 ? -15.923 10.525 12.375 1.00 68.88 155 LYS A C 1
ATOM 1185 O O . LYS A 1 155 ? -16.407 11.485 12.969 1.00 68.88 155 LYS A O 1
ATOM 1190 N N . LYS A 1 156 ? -16.457 9.299 12.398 1.00 71.19 156 LYS A N 1
ATOM 1191 C CA . LYS A 1 156 ? -17.675 8.948 13.135 1.00 71.19 156 LYS A CA 1
ATOM 1192 C C . LYS A 1 156 ? -17.470 9.036 14.652 1.00 71.19 156 LYS A C 1
ATOM 1194 O O . LYS A 1 156 ? -18.285 9.670 15.304 1.00 71.19 156 LYS A O 1
ATOM 1199 N N . ASP A 1 157 ? -16.375 8.506 15.202 1.00 75.56 157 ASP A N 1
ATOM 1200 C CA . ASP A 1 157 ? -16.011 8.634 16.628 1.00 75.56 157 ASP A CA 1
ATOM 1201 C C . ASP A 1 157 ? -15.878 10.109 17.039 1.00 75.56 157 ASP A C 1
ATOM 1203 O O . ASP A 1 157 ? -16.495 10.551 18.006 1.00 75.56 157 ASP A O 1
ATOM 1207 N N . LYS A 1 158 ? -15.172 10.914 16.231 1.00 79.12 158 LYS A N 1
ATOM 1208 C CA . LYS A 1 158 ? -15.018 12.353 16.483 1.00 79.12 158 LYS A CA 1
ATOM 1209 C C . LYS A 1 158 ? -16.340 13.129 16.403 1.00 79.12 158 LYS A C 1
ATOM 1211 O O . LYS A 1 158 ? -16.507 14.098 17.140 1.00 79.12 158 LYS A O 1
ATOM 1216 N N . GLN A 1 159 ? -17.267 12.733 15.527 1.00 81.25 159 GLN A N 1
ATOM 1217 C CA . GLN A 1 159 ? -18.615 13.312 15.478 1.00 81.25 159 GLN A CA 1
ATOM 1218 C C . GLN A 1 159 ? -19.471 12.874 16.671 1.00 81.25 159 GLN A C 1
ATOM 1220 O O . GLN A 1 159 ? -20.126 13.722 17.267 1.00 81.25 159 GLN A O 1
ATOM 1225 N N . LEU A 1 160 ? -19.422 11.594 17.054 1.00 81.12 160 LEU A N 1
ATOM 1226 C CA . LEU A 1 160 ? -20.160 11.058 18.199 1.00 81.12 160 LEU A CA 1
ATOM 1227 C C . LEU A 1 160 ? -19.742 11.744 19.503 1.00 81.12 160 LEU A C 1
ATOM 1229 O O . LEU A 1 160 ? -20.602 12.299 20.171 1.00 81.12 160 LEU A O 1
ATOM 1233 N N . ARG A 1 161 ? -18.436 11.840 19.795 1.00 82.19 161 ARG A N 1
ATOM 1234 C CA . ARG A 1 161 ? -17.921 12.562 20.978 1.00 82.19 161 ARG A CA 1
ATOM 1235 C C . ARG A 1 161 ? -18.363 14.025 21.039 1.00 82.19 161 ARG A C 1
ATOM 1237 O O . ARG A 1 161 ? -18.542 14.571 22.122 1.00 82.19 161 ARG A O 1
ATOM 1244 N N . ARG A 1 162 ? -18.490 14.685 19.883 1.00 86.25 162 ARG A N 1
ATOM 1245 C CA . ARG A 1 162 ? -18.932 16.083 19.818 1.00 86.25 162 ARG A CA 1
ATOM 1246 C C . ARG A 1 162 ? -20.434 16.207 20.081 1.00 86.25 162 ARG A C 1
ATOM 1248 O O . ARG A 1 162 ? -20.819 17.053 20.874 1.00 86.25 162 ARG A O 1
ATOM 1255 N N . ALA A 1 163 ? -21.244 15.345 19.469 1.00 87.00 163 ALA A N 1
ATOM 1256 C CA . ALA A 1 163 ? -22.689 15.309 19.686 1.00 87.00 163 ALA A CA 1
ATOM 1257 C C . ALA A 1 163 ? -23.059 14.879 21.118 1.00 87.00 163 ALA A C 1
ATOM 1259 O O . ALA A 1 163 ? -24.014 15.392 21.687 1.00 87.00 163 ALA A O 1
ATOM 1260 N N . GLU A 1 164 ? -22.293 13.961 21.713 1.00 87.06 164 GLU A N 1
ATOM 1261 C CA . GLU A 1 164 ? -22.447 13.528 23.106 1.00 87.06 164 GLU A CA 1
ATOM 1262 C C . GLU A 1 164 ? -22.187 14.687 24.074 1.00 87.06 164 GLU A C 1
ATOM 1264 O O . GLU A 1 164 ? -23.032 14.973 24.918 1.00 87.06 164 GLU A O 1
ATOM 1269 N N . LYS A 1 165 ? -21.093 15.434 23.865 1.00 90.19 165 LYS A N 1
ATOM 1270 C CA . LYS A 1 165 ? -20.789 16.643 24.637 1.00 90.19 165 LYS A CA 1
ATOM 1271 C C . LYS A 1 165 ? -21.853 17.740 24.472 1.00 90.19 165 LYS A C 1
ATOM 1273 O O . LYS A 1 165 ? -22.294 18.304 25.466 1.00 90.19 165 LYS A O 1
ATOM 1278 N N . GLU A 1 166 ? -22.274 18.041 23.241 1.00 89.75 166 GLU A N 1
ATOM 1279 C CA . GLU A 1 166 ? -23.310 19.058 22.979 1.00 89.75 166 GLU A CA 1
ATOM 1280 C C . GLU A 1 166 ? -24.649 18.675 23.659 1.00 89.75 166 GLU A C 1
ATOM 1282 O O . GLU A 1 166 ? -25.326 19.535 24.219 1.00 89.75 166 GLU A O 1
ATOM 1287 N N . ARG A 1 167 ? -24.986 17.376 23.718 1.00 88.00 167 ARG A N 1
ATOM 1288 C CA . ARG A 1 167 ? -26.183 16.856 24.405 1.00 88.00 167 ARG A CA 1
ATOM 1289 C C . ARG A 1 167 ? -26.080 16.878 25.937 1.00 88.00 167 ARG A C 1
ATOM 1291 O O . ARG A 1 167 ? -27.099 17.021 26.610 1.00 88.00 167 ARG A O 1
ATOM 1298 N N . GLU A 1 168 ? -24.881 16.712 26.491 1.00 88.88 168 GLU A N 1
ATOM 1299 C CA . GLU A 1 168 ? -24.620 16.846 27.931 1.00 88.88 168 GLU A CA 1
ATOM 1300 C C . GLU A 1 168 ? -24.742 18.313 28.381 1.00 88.88 168 GLU A C 1
ATOM 1302 O O . GLU A 1 168 ? -25.412 18.600 29.375 1.00 88.88 168 GLU A O 1
ATOM 1307 N N . GLU A 1 169 ? -24.182 19.247 27.604 1.00 88.81 169 GLU A N 1
ATOM 1308 C CA . GLU A 1 169 ? -24.298 20.693 27.844 1.00 88.81 169 GLU A CA 1
ATOM 1309 C C . GLU A 1 169 ? -25.766 21.168 27.752 1.00 88.81 169 GLU A C 1
ATOM 1311 O O . GLU A 1 169 ? -26.239 21.862 28.655 1.00 88.81 169 GLU A O 1
ATOM 1316 N N . GLU A 1 170 ? -26.525 20.727 26.739 1.00 89.12 170 GLU A N 1
ATOM 1317 C CA . GLU A 1 170 ? -27.965 21.017 26.608 1.00 89.12 170 GLU A CA 1
ATOM 1318 C C . GLU A 1 170 ? -28.785 20.436 27.778 1.00 89.12 170 GLU A C 1
ATOM 1320 O O . GLU A 1 170 ? -29.643 21.118 28.345 1.00 89.12 170 GLU A O 1
ATOM 1325 N N . GLY A 1 171 ? -28.493 19.199 28.198 1.00 88.44 171 GLY A N 1
ATOM 1326 C CA . GLY A 1 171 ? -29.149 18.564 29.345 1.00 88.44 171 GLY A CA 1
ATOM 1327 C C . GLY A 1 171 ? -28.920 19.317 30.661 1.00 88.44 171 GLY A C 1
ATOM 1328 O O . GLY A 1 171 ? -29.864 19.520 31.428 1.00 88.44 171 GLY A O 1
ATOM 1329 N N . ALA A 1 172 ? -27.691 19.783 30.900 1.00 90.62 172 ALA A N 1
ATOM 1330 C CA . ALA A 1 172 ? -27.338 20.560 32.087 1.00 90.62 172 ALA A CA 1
ATOM 1331 C C . ALA A 1 172 ? -27.995 21.954 32.111 1.00 90.62 172 ALA A C 1
ATOM 1333 O O . ALA A 1 172 ? -28.330 22.464 33.185 1.00 90.62 172 ALA A O 1
ATOM 1334 N N . GLU A 1 173 ? -28.200 22.581 30.950 1.00 90.12 173 GLU A N 1
ATOM 1335 C CA . GLU A 1 173 ? -28.924 23.852 30.853 1.00 90.12 173 GLU A CA 1
ATOM 1336 C C . GLU A 1 173 ? -30.431 23.669 31.102 1.00 90.12 173 GLU A C 1
ATOM 1338 O O . GLU A 1 173 ? -31.015 24.420 31.889 1.00 90.12 173 GLU A O 1
ATOM 1343 N N . LEU A 1 174 ? -31.051 22.636 30.522 1.00 90.19 174 LEU A N 1
ATOM 1344 C CA . LEU A 1 174 ? -32.468 22.326 30.744 1.00 90.19 174 LEU A CA 1
ATOM 1345 C C . LEU A 1 174 ? -32.780 22.030 32.220 1.00 90.19 174 LEU A C 1
ATOM 1347 O O . LEU A 1 174 ? -33.772 22.542 32.746 1.00 90.19 174 LEU A O 1
ATOM 1351 N N . ASP A 1 175 ? -31.929 21.269 32.916 1.00 88.88 175 ASP A N 1
ATOM 1352 C CA . ASP A 1 175 ? -32.126 20.983 34.344 1.00 88.88 175 ASP A CA 1
ATOM 1353 C C . ASP A 1 175 ? -31.963 22.247 35.210 1.00 88.88 175 ASP A C 1
ATOM 1355 O O . ASP A 1 175 ? -32.789 22.528 36.083 1.00 88.88 175 ASP A O 1
ATOM 1359 N N . ARG A 1 176 ? -30.985 23.108 34.889 1.00 90.19 176 ARG A N 1
ATOM 1360 C CA . ARG A 1 176 ? -30.794 24.408 35.560 1.00 90.19 176 ARG A CA 1
ATOM 1361 C C . ARG A 1 176 ? -31.990 25.347 35.362 1.00 90.19 176 ARG A C 1
ATOM 1363 O O . ARG A 1 176 ? -32.401 26.034 36.303 1.00 90.19 176 ARG A O 1
ATOM 1370 N N . GLN A 1 177 ? -32.583 25.369 34.166 1.00 89.00 177 GLN A N 1
ATOM 1371 C CA . GLN A 1 177 ? -33.813 26.121 33.897 1.00 89.00 177 GLN A CA 1
ATOM 1372 C C . GLN A 1 177 ? -35.011 25.537 34.667 1.00 89.00 177 GLN A C 1
ATOM 1374 O O . GLN A 1 177 ? -35.778 26.293 35.272 1.00 89.00 177 GLN A O 1
ATOM 1379 N N . ALA A 1 178 ? -35.141 24.208 34.727 1.00 89.38 178 ALA A N 1
ATOM 1380 C CA . ALA A 1 178 ? -36.185 23.530 35.493 1.00 89.38 178 ALA A CA 1
ATOM 1381 C C . ALA A 1 178 ? -36.061 23.775 37.010 1.00 89.38 178 ALA A C 1
ATOM 1383 O O . ALA A 1 178 ? -37.073 23.993 37.686 1.00 89.38 178 ALA A O 1
ATOM 1384 N N . GLU A 1 179 ? -34.845 23.802 37.565 1.00 88.81 179 GLU A N 1
ATOM 1385 C CA . GLU A 1 179 ? -34.613 24.131 38.975 1.00 88.81 179 GLU A CA 1
ATOM 1386 C C . GLU A 1 179 ? -34.991 25.589 39.282 1.00 88.81 179 GLU A C 1
ATOM 1388 O O . GLU A 1 179 ? -35.705 25.860 40.255 1.00 88.81 179 GLU A O 1
ATOM 1393 N N . ALA A 1 180 ? -34.593 26.531 38.420 1.00 89.44 180 ALA A N 1
ATOM 1394 C CA . ALA A 1 180 ? -34.948 27.943 38.548 1.00 89.44 180 ALA A CA 1
ATOM 1395 C C . ALA A 1 180 ? -36.472 28.168 38.487 1.00 89.44 180 ALA A C 1
ATOM 1397 O O . ALA A 1 180 ? -37.025 28.938 39.280 1.00 89.44 180 ALA A O 1
ATOM 1398 N N . GLU A 1 181 ? -37.177 27.462 37.599 1.00 89.38 181 GLU A N 1
ATOM 1399 C CA . GLU A 1 181 ? -38.635 27.539 37.475 1.00 89.38 181 GLU A CA 1
ATOM 1400 C C . GLU A 1 181 ? -39.348 26.927 38.697 1.00 89.38 181 GLU A C 1
ATOM 1402 O O . GLU A 1 181 ? -40.263 27.538 39.264 1.00 89.38 181 GLU A O 1
ATOM 1407 N N . ARG A 1 182 ? -38.844 25.795 39.215 1.00 88.25 182 ARG A N 1
ATOM 1408 C CA . ARG A 1 182 ? -39.289 25.202 40.490 1.00 88.25 182 ARG A CA 1
ATOM 1409 C C . ARG A 1 182 ? -39.061 26.141 41.680 1.00 88.25 182 ARG A C 1
ATOM 1411 O O . ARG A 1 182 ? -39.936 26.228 42.547 1.00 88.25 182 ARG A O 1
ATOM 1418 N N . ARG A 1 183 ? -37.934 26.864 41.737 1.00 88.25 183 ARG A N 1
ATOM 1419 C CA . ARG A 1 183 ? -37.662 27.885 42.770 1.00 88.25 183 ARG A CA 1
ATOM 1420 C C . ARG A 1 183 ? -38.652 29.049 42.688 1.00 88.25 183 ARG A C 1
ATOM 1422 O O . ARG A 1 183 ? -39.236 29.398 43.713 1.00 88.25 183 ARG A O 1
ATOM 1429 N N . ARG A 1 184 ? -38.916 29.588 41.490 1.00 87.44 184 ARG A N 1
ATOM 1430 C CA . ARG A 1 184 ? -39.913 30.660 41.272 1.00 87.44 184 ARG A CA 1
ATOM 1431 C C . ARG A 1 184 ? -41.317 30.233 41.717 1.00 87.44 184 ARG A C 1
ATOM 1433 O O . ARG A 1 184 ? -41.923 30.907 42.547 1.00 87.44 184 ARG A O 1
ATOM 1440 N N . LYS A 1 185 ? -41.785 29.054 41.285 1.00 87.19 185 LYS A N 1
ATOM 1441 C CA . LYS A 1 185 ? -43.084 28.488 41.705 1.00 87.19 185 LYS A CA 1
ATOM 1442 C C . LYS A 1 185 ? -43.186 28.272 43.220 1.00 87.19 185 LYS A C 1
ATOM 1444 O O . LYS A 1 185 ? -44.259 28.468 43.794 1.00 87.19 185 LYS A O 1
ATOM 1449 N N . LYS A 1 186 ? -42.094 27.876 43.893 1.00 84.94 186 LYS A N 1
ATOM 1450 C CA . LYS A 1 186 ? -42.042 27.770 45.365 1.00 84.94 186 LYS A CA 1
ATOM 1451 C C . LYS A 1 186 ? -42.148 29.141 46.048 1.00 84.94 186 LYS A C 1
ATOM 1453 O O . LYS A 1 186 ? -42.861 29.236 47.046 1.00 84.94 186 LYS A O 1
ATOM 1458 N N . ALA A 1 187 ? -41.491 30.176 45.518 1.00 83.06 187 ALA A N 1
ATOM 1459 C CA . ALA A 1 187 ? -41.553 31.540 46.052 1.00 83.06 187 ALA A CA 1
ATOM 1460 C C . ALA A 1 187 ? -42.976 32.122 45.967 1.00 83.06 187 ALA A C 1
ATOM 1462 O O . ALA A 1 187 ? -43.546 32.467 47.002 1.00 83.06 187 ALA A O 1
ATOM 1463 N N . GLU A 1 188 ? -43.610 32.085 44.789 1.00 80.62 188 GLU A N 1
ATOM 1464 C CA . GLU A 1 188 ? -44.999 32.544 44.613 1.00 80.62 188 GLU A CA 1
ATOM 1465 C C . GLU A 1 188 ? -45.990 31.835 45.553 1.00 80.62 188 GLU A C 1
ATOM 1467 O O . GLU A 1 188 ? -46.919 32.451 46.083 1.00 80.62 188 GLU A O 1
ATOM 1472 N N . LYS A 1 189 ? -45.819 30.521 45.774 1.00 78.81 189 LYS A N 1
ATOM 1473 C CA . LYS A 1 189 ? -46.665 29.757 46.710 1.00 78.81 189 LYS A CA 1
ATOM 1474 C C . LYS A 1 189 ? -46.474 30.199 48.163 1.00 78.81 189 LYS A C 1
ATOM 1476 O O . LYS A 1 189 ? -47.420 30.087 48.944 1.00 78.81 189 LYS A O 1
ATOM 1481 N N . LYS A 1 190 ? -45.281 30.684 48.529 1.00 74.06 190 LYS A N 1
ATOM 1482 C CA . LYS A 1 190 ? -44.976 31.236 49.856 1.00 74.06 190 LYS A CA 1
ATOM 1483 C C . LYS A 1 190 ? -45.661 32.593 50.039 1.00 74.06 190 LYS A C 1
ATOM 1485 O O . LYS A 1 190 ? -46.444 32.743 50.973 1.00 74.06 190 LYS A O 1
ATOM 1490 N N . GLU A 1 191 ? -45.488 33.511 49.090 1.00 70.88 191 GLU A N 1
ATOM 1491 C CA . GLU A 1 191 ? -46.116 34.841 49.121 1.00 70.88 191 GLU A CA 1
ATOM 1492 C C . GLU A 1 191 ? -47.651 34.762 49.120 1.00 70.88 191 GLU A C 1
ATOM 1494 O O . GLU A 1 191 ? -48.314 35.429 49.914 1.00 70.88 191 GLU A O 1
ATOM 1499 N N . LYS A 1 192 ? -48.246 33.872 48.309 1.00 69.06 192 LYS A N 1
ATOM 1500 C CA . LYS A 1 192 ? -49.703 33.634 48.311 1.00 69.06 192 LYS A CA 1
ATOM 1501 C C . LYS A 1 192 ? -50.212 33.070 49.651 1.00 69.06 192 LYS A C 1
ATOM 1503 O O . LYS A 1 192 ? -51.347 33.361 50.030 1.00 69.06 192 LYS A O 1
ATOM 1508 N N . LYS A 1 193 ? -49.391 32.321 50.404 1.00 62.91 193 LYS A N 1
ATOM 1509 C CA . LYS A 1 193 ? -49.717 31.877 51.776 1.00 62.91 193 LYS A CA 1
ATOM 1510 C C . LYS A 1 193 ? -49.678 33.039 52.779 1.00 62.91 193 LYS A C 1
ATOM 1512 O O . LYS A 1 193 ? -50.598 33.166 53.584 1.00 62.91 193 LYS A O 1
ATOM 1517 N N . GLU A 1 194 ? -48.668 33.903 52.706 1.00 58.56 194 GLU A N 1
ATOM 1518 C CA . GLU A 1 194 ? -48.521 35.066 53.600 1.00 58.56 194 GLU A CA 1
ATOM 1519 C C . GLU A 1 194 ? -49.536 36.186 53.312 1.00 58.56 194 GLU A C 1
ATOM 1521 O O . GLU A 1 194 ? -50.011 36.859 54.229 1.00 58.56 194 GLU A O 1
ATOM 1526 N N . GLY A 1 195 ? -49.940 36.357 52.051 1.00 56.66 195 GLY A N 1
ATOM 1527 C CA . GLY A 1 195 ? -51.039 37.249 51.677 1.00 56.66 195 GLY A CA 1
ATOM 1528 C C . GLY A 1 195 ? -52.385 36.795 52.252 1.00 56.66 195 GLY A C 1
ATOM 1529 O O . GLY A 1 195 ? -53.166 37.623 52.726 1.00 56.66 195 GLY A O 1
ATOM 1530 N N . LYS A 1 196 ? -52.646 35.478 52.278 1.00 54.88 196 LYS A N 1
ATOM 1531 C CA . LYS A 1 196 ? -53.892 34.923 52.828 1.00 54.88 196 LYS A CA 1
ATOM 1532 C C . LYS A 1 196 ? -53.968 35.084 54.352 1.00 54.88 196 LYS A C 1
ATOM 1534 O O . LYS A 1 196 ? -54.979 35.579 54.846 1.00 54.88 196 LYS A O 1
ATOM 1539 N N . SER A 1 197 ? -52.881 34.802 55.076 1.00 51.25 197 SER A N 1
ATOM 1540 C CA . SER A 1 197 ? -52.837 34.980 56.537 1.00 51.25 197 SER A CA 1
ATOM 1541 C C . SER A 1 197 ? -52.936 36.451 56.970 1.00 51.25 197 SER A C 1
ATOM 1543 O O . SER A 1 197 ? -53.550 36.750 57.996 1.00 51.25 197 SER A O 1
ATOM 1545 N N . LYS A 1 198 ? -52.421 37.403 56.173 1.00 51.59 198 LYS A N 1
ATOM 1546 C CA . LYS A 1 198 ? -52.646 38.846 56.395 1.00 51.59 198 LYS A CA 1
ATOM 1547 C C . LYS A 1 198 ? -54.096 39.280 56.133 1.00 51.59 198 LYS A C 1
ATOM 1549 O O . LYS A 1 198 ? -54.571 40.183 56.822 1.00 51.59 198 LYS A O 1
ATOM 1554 N N . LYS A 1 199 ? -54.818 38.644 55.198 1.00 45.03 199 LYS A N 1
ATOM 1555 C CA . LYS A 1 199 ? -56.240 38.942 54.938 1.00 45.03 199 LYS A CA 1
ATOM 1556 C C . LYS A 1 199 ? -57.144 38.448 56.076 1.00 45.03 199 LYS A C 1
ATOM 1558 O O . LYS A 1 199 ? -57.924 39.238 56.603 1.00 45.03 199 LYS A O 1
ATOM 1563 N N . GLU A 1 200 ? -56.940 37.217 56.548 1.00 46.06 200 GLU A N 1
ATOM 1564 C CA . GLU A 1 200 ? -57.670 36.655 57.702 1.00 46.06 200 GLU A CA 1
ATOM 1565 C C . GLU A 1 200 ? -57.422 37.454 59.001 1.00 46.06 200 GLU A C 1
ATOM 1567 O O . GLU A 1 200 ? -58.322 37.603 59.831 1.00 46.06 200 GLU A O 1
ATOM 1572 N N . LYS A 1 201 ? -56.234 38.061 59.160 1.00 46.25 201 LYS A N 1
ATOM 1573 C CA . LYS A 1 201 ? -55.935 38.976 60.280 1.00 46.25 201 LYS A CA 1
ATOM 1574 C C . LYS A 1 201 ? -56.620 40.347 60.173 1.00 46.25 201 LYS A C 1
ATOM 1576 O O . LYS A 1 201 ? -56.736 41.026 61.193 1.00 46.25 201 LYS A O 1
ATOM 1581 N N . LYS A 1 202 ? -57.072 40.767 58.982 1.00 42.47 202 LYS A N 1
ATOM 1582 C CA . LYS A 1 202 ? -57.772 42.050 58.776 1.00 42.47 202 LYS A CA 1
ATOM 1583 C C . LYS A 1 202 ? -59.278 41.921 59.029 1.00 42.47 202 LYS A C 1
ATOM 1585 O O . LYS A 1 202 ? -59.835 42.756 59.735 1.00 42.47 202 LYS A O 1
ATOM 1590 N N . GLU A 1 203 ? -59.910 40.841 58.567 1.00 41.12 203 GLU A N 1
ATOM 1591 C CA . GLU A 1 203 ? -61.350 40.592 58.783 1.00 41.12 203 GLU A CA 1
ATOM 1592 C C . GLU A 1 203 ? -61.700 40.311 60.261 1.00 41.12 203 GLU A C 1
ATOM 1594 O O . GLU A 1 203 ? -62.804 40.618 60.707 1.00 41.12 203 GLU A O 1
ATOM 1599 N N . LYS A 1 204 ? -60.744 39.837 61.076 1.00 44.16 204 LYS A N 1
ATOM 1600 C CA . LYS A 1 204 ? -60.928 39.698 62.535 1.00 44.16 204 LYS A CA 1
ATOM 1601 C C . LYS A 1 204 ? -60.903 41.019 63.328 1.00 44.16 204 LYS A C 1
ATOM 1603 O O . LYS A 1 204 ? -61.196 40.981 64.521 1.00 44.16 204 LYS A O 1
ATOM 1608 N N . LYS A 1 205 ? -60.578 42.175 62.722 1.00 40.12 205 LYS A N 1
ATOM 1609 C CA . LYS A 1 205 ? -60.444 43.462 63.446 1.00 40.12 205 LYS A CA 1
ATOM 1610 C C . LYS A 1 205 ? -61.708 44.344 63.443 1.00 40.12 205 LYS A C 1
ATOM 1612 O O . LYS A 1 205 ? -61.774 45.280 64.231 1.00 40.12 205 LYS A O 1
ATOM 1617 N N . GLU A 1 206 ? -62.731 44.034 62.642 1.00 39.00 206 GLU A N 1
ATOM 1618 C CA . GLU A 1 206 ? -63.958 44.861 62.540 1.00 39.00 206 GLU A CA 1
ATOM 1619 C C . GLU A 1 206 ? -65.180 44.321 63.314 1.00 39.00 206 GLU A C 1
ATOM 1621 O O . GLU A 1 206 ? -66.234 44.953 63.314 1.00 39.00 206 GLU A O 1
ATOM 1626 N N . LYS A 1 207 ? -65.071 43.182 64.019 1.00 39.09 207 LYS A N 1
ATOM 1627 C CA . LYS A 1 207 ? -66.195 42.581 64.773 1.00 39.09 207 LYS A CA 1
ATOM 1628 C C . LYS A 1 207 ? -65.848 42.079 66.187 1.00 39.09 207 LYS A C 1
ATOM 1630 O O . LYS A 1 207 ? -66.182 40.945 66.521 1.00 39.09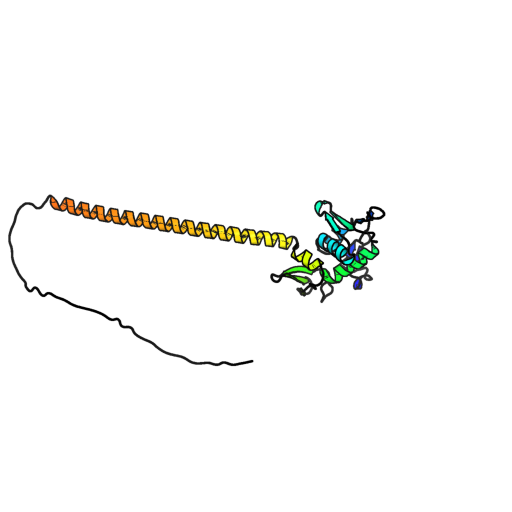 207 LYS A O 1
ATOM 1635 N N . LYS A 1 208 ? -65.246 42.912 67.054 1.00 36.69 208 LYS A N 1
ATOM 1636 C CA . LYS A 1 208 ? -65.385 42.729 68.525 1.00 36.69 208 LYS A CA 1
ATOM 1637 C C . LYS A 1 208 ? -65.113 43.970 69.399 1.00 36.69 208 LYS A C 1
ATOM 1639 O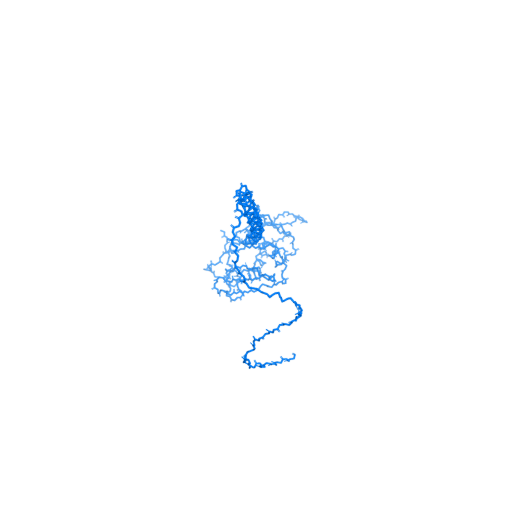 O . LYS A 1 208 ? -64.411 43.888 70.399 1.00 36.69 208 LYS A O 1
ATOM 1644 N N . SER A 1 209 ? -65.723 45.112 69.082 1.00 33.47 209 SER A N 1
ATOM 1645 C CA . SER A 1 209 ? -65.794 46.278 69.985 1.00 33.47 209 SER A CA 1
ATOM 1646 C C . SER A 1 209 ? -67.179 46.432 70.631 1.00 33.47 209 SER A C 1
ATOM 1648 O O . SER A 1 209 ? -67.844 47.453 70.466 1.00 33.47 209 SER A O 1
ATOM 1650 N N . LYS A 1 210 ? -67.630 45.414 71.383 1.00 33.88 210 LYS A N 1
ATOM 1651 C CA . LYS A 1 210 ? -68.667 45.564 72.424 1.00 33.88 210 LYS A CA 1
ATOM 1652 C C . LYS A 1 210 ? -68.742 44.349 73.358 1.00 33.88 210 LYS A C 1
ATOM 1654 O O . LYS A 1 210 ? -68.703 43.212 72.899 1.00 33.88 210 LYS A O 1
ATOM 1659 N N . LYS A 1 211 ? -68.936 44.661 74.644 1.00 28.62 211 LYS A N 1
ATOM 1660 C CA . LYS A 1 211 ? -69.314 43.791 75.773 1.00 28.62 211 LYS A CA 1
ATOM 1661 C C . LYS A 1 211 ? -68.263 42.798 76.320 1.00 28.62 211 LYS A C 1
ATOM 1663 O O . LYS A 1 211 ? -68.337 41.597 76.106 1.00 28.62 211 LYS A O 1
ATOM 1668 N N . SER A 1 212 ? -67.259 43.375 76.987 1.00 27.50 212 SER A N 1
ATOM 1669 C CA . SER A 1 212 ? -66.976 43.230 78.436 1.00 27.50 212 SER A CA 1
ATOM 1670 C C . SER A 1 212 ? -67.495 42.007 79.223 1.00 27.50 212 SER A C 1
ATOM 1672 O O . SER A 1 212 ? -68.707 41.787 79.191 1.00 27.50 212 SER A O 1
ATOM 1674 N N . LYS A 1 213 ? -66.616 41.490 80.113 1.00 28.03 213 LYS A N 1
ATOM 1675 C CA . LYS A 1 213 ? -66.910 40.993 81.484 1.00 28.03 213 LYS A CA 1
ATOM 1676 C C . LYS A 1 213 ? -67.710 39.667 81.596 1.00 28.03 213 LYS A C 1
ATOM 1678 O O . LYS A 1 213 ? -68.590 39.446 80.770 1.00 28.03 213 LYS A O 1
ATOM 1683 N N . ASP A 1 214 ? -67.517 38.731 82.534 1.00 25.38 214 ASP A N 1
ATOM 1684 C CA . ASP A 1 214 ? -66.592 38.509 83.683 1.00 25.38 214 ASP A CA 1
ATOM 1685 C C . ASP A 1 214 ? -66.467 36.975 83.911 1.00 25.38 214 ASP A C 1
ATOM 1687 O O . ASP A 1 214 ? -67.344 36.264 83.410 1.00 25.38 214 ASP A O 1
ATOM 1691 N N . ASP A 1 215 ? -65.542 36.364 84.673 1.00 27.19 215 ASP A N 1
ATOM 1692 C CA . ASP A 1 215 ? -64.125 36.589 85.092 1.00 27.19 215 ASP A CA 1
ATOM 1693 C C . ASP A 1 215 ? -63.624 35.208 85.692 1.00 27.19 215 ASP A C 1
ATOM 1695 O O . ASP A 1 215 ? -64.301 34.209 85.440 1.00 27.19 215 ASP A O 1
ATOM 1699 N N . ASP A 1 216 ? -62.498 35.133 86.438 1.00 27.20 216 ASP A N 1
ATOM 1700 C CA . ASP A 1 216 ? -61.950 34.001 87.268 1.00 27.20 216 ASP A CA 1
ATOM 1701 C C . ASP A 1 216 ? -61.519 32.658 86.587 1.00 27.20 216 ASP A C 1
ATOM 1703 O O . ASP A 1 216 ? -62.086 32.243 85.577 1.00 27.20 216 ASP A O 1
ATOM 1707 N N . GLU A 1 217 ? -60.500 31.897 87.041 1.00 29.08 217 GLU A N 1
ATOM 1708 C CA . GLU A 1 217 ? -59.555 31.986 88.191 1.00 29.08 217 GLU A CA 1
ATOM 1709 C C . GLU A 1 217 ? -58.212 31.249 87.855 1.00 29.08 217 GLU A C 1
ATOM 1711 O O . GLU A 1 217 ? -58.178 30.482 86.893 1.00 29.08 217 GLU A O 1
ATOM 1716 N N . ASP A 1 218 ? -57.145 31.530 88.629 1.00 28.05 218 ASP A N 1
ATOM 1717 C CA . ASP A 1 218 ? -55.821 30.870 88.881 1.00 28.05 218 ASP A CA 1
ATOM 1718 C C . ASP A 1 218 ? -55.204 29.769 87.956 1.00 28.05 218 ASP A C 1
ATOM 1720 O O . ASP A 1 218 ? -55.879 28.945 87.349 1.00 28.05 218 ASP A O 1
ATOM 1724 N N . ASP A 1 219 ? -53.872 29.655 87.784 1.00 33.03 219 ASP A N 1
ATOM 1725 C CA . ASP A 1 219 ? -52.859 29.520 88.855 1.00 33.03 219 ASP A CA 1
ATOM 1726 C C . ASP A 1 219 ? -51.409 29.890 88.414 1.00 33.03 219 ASP A C 1
ATOM 1728 O O . ASP A 1 219 ? -50.886 29.380 87.422 1.00 33.03 219 ASP A O 1
ATOM 1732 N N . GLU A 1 220 ? -50.817 30.816 89.176 1.00 28.78 220 GLU A N 1
ATOM 1733 C CA . GLU A 1 220 ? -49.422 30.983 89.654 1.00 28.78 220 GLU A CA 1
ATOM 1734 C C . GLU A 1 220 ? -48.095 30.749 88.859 1.00 28.78 220 GLU A C 1
ATOM 1736 O O . GLU A 1 220 ? -47.943 30.020 87.882 1.00 28.78 220 GLU A O 1
ATOM 1741 N N . ALA A 1 221 ? -47.063 31.385 89.442 1.00 31.33 221 ALA A N 1
ATOM 1742 C CA . ALA A 1 221 ? -45.636 31.046 89.478 1.00 31.33 221 ALA A CA 1
ATOM 1743 C C . ALA A 1 221 ? -44.753 31.264 88.229 1.00 31.33 221 ALA A C 1
ATOM 1745 O O . ALA A 1 221 ? -44.279 30.351 87.550 1.00 31.33 221 ALA A O 1
ATOM 1746 N N . SER A 1 222 ? -44.340 32.522 88.055 1.00 30.09 222 SER A N 1
ATOM 1747 C CA . SER A 1 222 ? -43.115 32.903 87.335 1.00 30.09 222 SER A CA 1
ATOM 1748 C C . SER A 1 222 ? -41.841 32.174 87.820 1.00 30.09 222 SER A C 1
ATOM 1750 O O . SER A 1 222 ? -41.612 32.071 89.024 1.00 30.09 222 SER A O 1
ATOM 1752 N N . GLY A 1 223 ? -40.949 31.781 86.896 1.00 29.05 223 GLY A N 1
ATOM 1753 C CA . GLY A 1 223 ? -39.690 31.083 87.217 1.00 29.05 223 GLY A CA 1
ATOM 1754 C C . GLY A 1 223 ? -38.627 31.138 86.108 1.00 29.05 223 GLY A C 1
ATOM 1755 O O . GLY A 1 223 ? -38.299 30.136 85.485 1.00 29.05 223 GLY A O 1
ATOM 1756 N N . SER A 1 224 ? -38.087 32.326 85.837 1.00 32.66 224 SER A N 1
ATOM 1757 C CA . SER A 1 224 ? -36.877 32.532 85.014 1.00 32.66 224 SER A CA 1
ATOM 1758 C C . SER A 1 224 ? -35.599 32.470 85.879 1.00 32.66 224 SER A C 1
ATOM 1760 O O . SER A 1 224 ? -35.709 32.767 87.068 1.00 32.66 224 SER A O 1
ATOM 1762 N N . PRO A 1 225 ? -34.370 32.327 85.322 1.00 50.47 225 PRO A N 1
ATOM 1763 C CA . PRO A 1 225 ? -33.968 31.801 83.999 1.00 50.47 225 PRO A CA 1
ATOM 1764 C C . PRO A 1 225 ? -32.617 31.002 84.010 1.00 50.47 225 PRO A C 1
ATOM 1766 O O . PRO A 1 225 ? -32.024 30.784 85.061 1.00 50.47 225 PRO A O 1
ATOM 1769 N N . LYS A 1 226 ? -32.049 30.791 82.800 1.00 30.92 226 LYS A N 1
ATOM 1770 C CA . LYS A 1 226 ? -30.616 30.973 82.404 1.00 30.92 226 LYS A CA 1
ATOM 1771 C C . LYS A 1 226 ? -29.635 29.774 82.334 1.00 30.92 226 LYS A C 1
ATOM 1773 O O . LYS A 1 226 ? -29.467 29.057 83.308 1.00 30.92 226 LYS A O 1
ATOM 1778 N N . ARG A 1 227 ? -28.822 29.825 81.249 1.00 29.20 227 ARG A N 1
ATOM 1779 C CA . ARG A 1 227 ? -27.471 29.231 81.020 1.00 29.20 227 ARG A CA 1
ATOM 1780 C C . ARG A 1 227 ? -27.413 27.700 80.858 1.00 29.20 227 ARG A C 1
ATOM 1782 O O . ARG A 1 227 ? -28.287 27.018 81.365 1.00 29.20 227 ARG A O 1
ATOM 1789 N N . ASP A 1 228 ? -26.422 27.093 80.197 1.00 28.55 228 ASP A N 1
ATOM 1790 C CA . ASP A 1 228 ? -25.414 27.512 79.190 1.00 28.55 228 ASP A CA 1
ATOM 1791 C C . ASP A 1 228 ? -24.891 26.222 78.492 1.00 28.55 228 ASP A C 1
ATOM 1793 O O . ASP A 1 228 ? -25.111 25.132 79.005 1.00 28.55 228 ASP A O 1
ATOM 1797 N N . SER A 1 229 ? -24.165 26.373 77.374 1.00 30.50 229 SER A N 1
ATOM 1798 C CA . SER A 1 229 ? -23.031 25.524 76.919 1.00 30.50 229 SER A CA 1
ATOM 1799 C C . SER A 1 229 ? -23.137 23.983 76.727 1.00 30.50 229 SER A C 1
ATOM 1801 O O . SER A 1 229 ? -23.274 23.233 77.686 1.00 30.50 229 SER A O 1
ATOM 1803 N N . ASP A 1 230 ? -22.758 23.577 75.505 1.00 29.33 230 ASP A N 1
ATOM 1804 C CA . ASP A 1 230 ? -21.794 22.501 75.156 1.00 29.33 230 ASP A CA 1
ATOM 1805 C C . ASP A 1 230 ? -22.164 21.010 74.956 1.00 29.33 230 ASP A C 1
ATOM 1807 O O . ASP A 1 230 ? -23.113 20.477 75.522 1.00 29.33 230 ASP A O 1
ATOM 1811 N N . SER A 1 231 ? -21.278 20.384 74.162 1.00 30.44 231 SER A N 1
ATOM 1812 C CA . SER A 1 231 ? -20.975 18.959 73.933 1.00 30.44 231 SER A CA 1
ATOM 1813 C C . SER A 1 231 ? -21.964 17.993 73.256 1.00 30.44 231 SER A C 1
ATOM 1815 O O . SER A 1 231 ? -23.160 17.934 73.528 1.00 30.44 231 SER A O 1
ATOM 1817 N N . GLU A 1 232 ? -21.367 17.162 72.392 1.00 37.75 232 GLU A N 1
ATOM 1818 C CA . GLU A 1 232 ? -21.889 15.916 71.803 1.00 37.75 232 GLU A CA 1
ATOM 1819 C C . GLU A 1 232 ? -21.979 14.789 72.864 1.00 37.75 232 GLU A C 1
ATOM 1821 O O . GLU A 1 232 ? -21.530 14.979 74.001 1.00 37.75 232 GLU A O 1
ATOM 1826 N N . PRO A 1 233 ? -22.555 13.612 72.535 1.00 43.72 233 PRO A N 1
ATOM 1827 C CA . PRO A 1 233 ? -21.651 12.506 72.167 1.00 43.72 233 PRO A CA 1
ATOM 1828 C C . PRO A 1 233 ? -22.197 11.472 71.149 1.00 43.72 233 PRO A C 1
ATOM 1830 O O . PRO A 1 233 ? -23.396 11.390 70.878 1.00 43.72 233 PRO A O 1
ATOM 1833 N N . GLU A 1 234 ? -21.278 10.637 70.649 1.00 38.31 234 GLU A N 1
ATOM 1834 C CA . GLU A 1 234 ? -21.510 9.358 69.939 1.00 38.31 234 GLU A CA 1
ATOM 1835 C C . GLU A 1 234 ? -21.927 8.229 70.934 1.00 38.31 234 GLU A C 1
ATOM 1837 O O . GLU A 1 234 ? -22.082 8.543 72.123 1.00 38.31 234 GLU A O 1
ATOM 1842 N N . PRO A 1 235 ? -22.190 6.950 70.542 1.00 49.78 235 PRO A N 1
ATOM 1843 C CA . PRO A 1 235 ? -21.192 5.994 69.990 1.00 49.78 235 PRO A CA 1
ATOM 1844 C C . PRO A 1 235 ? -21.832 5.012 68.945 1.00 49.78 235 PRO A C 1
ATOM 1846 O O . PRO A 1 235 ? -22.907 5.323 68.434 1.00 49.78 235 PRO A O 1
ATOM 1849 N N . SER A 1 236 ? -21.311 3.839 68.538 1.00 34.03 236 SER A N 1
ATOM 1850 C CA . SER A 1 236 ? -20.175 2.992 68.965 1.00 34.03 236 SER A CA 1
ATOM 1851 C C . SER A 1 236 ? -19.651 2.095 67.826 1.00 34.03 236 SER A C 1
ATOM 1853 O O . SER A 1 236 ? -20.359 1.849 66.848 1.00 34.03 236 SER A O 1
ATOM 1855 N N . ASP A 1 237 ? -18.444 1.570 68.027 1.00 34.97 237 ASP A N 1
ATOM 1856 C CA . ASP A 1 237 ? -17.734 0.543 67.250 1.00 34.97 237 ASP A CA 1
ATOM 1857 C C . ASP A 1 237 ? -18.385 -0.861 67.293 1.00 34.97 237 ASP A C 1
ATOM 1859 O O . ASP A 1 237 ? -19.207 -1.136 68.169 1.00 34.97 237 ASP A O 1
ATOM 1863 N N . ASP A 1 238 ? -17.959 -1.742 66.375 1.00 38.59 238 ASP A N 1
ATOM 1864 C CA . ASP A 1 238 ? -17.782 -3.198 66.572 1.00 38.59 238 ASP A CA 1
ATOM 1865 C C . ASP A 1 238 ? -16.801 -3.743 65.491 1.00 38.59 238 ASP A C 1
ATOM 1867 O O . ASP A 1 238 ? -16.724 -3.188 64.390 1.00 38.59 238 ASP A O 1
ATOM 1871 N N . ASP A 1 239 ? -16.030 -4.781 65.846 1.00 35.81 239 ASP A N 1
ATOM 1872 C CA . ASP A 1 239 ? -14.721 -5.185 65.271 1.00 35.81 239 ASP A CA 1
ATOM 1873 C C . ASP A 1 239 ? -14.743 -6.233 64.101 1.00 35.81 239 ASP A C 1
ATOM 1875 O O . ASP A 1 239 ? -15.726 -6.341 63.366 1.00 35.81 239 ASP A O 1
ATOM 1879 N N . ASP A 1 240 ? -13.631 -6.987 63.945 1.00 38.72 240 ASP A N 1
ATOM 1880 C CA . ASP A 1 240 ? -13.227 -7.993 62.926 1.00 38.72 240 ASP A CA 1
ATOM 1881 C C . ASP A 1 240 ? -12.738 -7.399 61.574 1.00 38.72 240 ASP A C 1
ATOM 1883 O O . ASP A 1 240 ? -13.534 -7.074 60.692 1.00 38.72 240 ASP A O 1
ATOM 1887 N N . ASP A 1 241 ? -11.446 -7.121 61.319 1.00 37.12 241 ASP A N 1
ATOM 1888 C CA . ASP A 1 241 ? -10.146 -7.754 61.683 1.00 37.12 241 ASP A CA 1
ATOM 1889 C C . ASP A 1 241 ? -9.707 -8.927 60.754 1.00 37.12 241 ASP A C 1
ATOM 1891 O O . ASP A 1 241 ? -10.516 -9.542 60.058 1.00 37.12 241 ASP A O 1
ATOM 1895 N N . ASP A 1 242 ? -8.395 -9.183 60.759 1.00 38.31 242 ASP A N 1
ATOM 1896 C CA . ASP A 1 242 ? -7.583 -10.260 60.162 1.00 38.31 242 ASP A CA 1
ATOM 1897 C C . ASP A 1 242 ? -6.983 -10.126 58.728 1.00 38.31 242 ASP A C 1
ATOM 1899 O O . ASP A 1 242 ? -7.656 -10.131 57.694 1.00 38.31 242 ASP A O 1
ATOM 1903 N N . ASP A 1 243 ? -5.640 -10.110 58.756 1.00 41.28 243 ASP A N 1
ATOM 1904 C CA . ASP A 1 243 ? -4.578 -10.349 57.758 1.00 41.28 243 ASP A CA 1
ATOM 1905 C C . ASP A 1 243 ? -4.401 -9.386 56.547 1.00 41.28 243 ASP A C 1
ATOM 1907 O O . ASP A 1 243 ? -5.285 -9.175 55.718 1.00 41.28 243 ASP A O 1
ATOM 1911 N N . GLU A 1 244 ? -3.264 -8.685 56.352 1.00 42.72 244 GLU A N 1
ATOM 1912 C CA . GLU A 1 244 ? -1.847 -9.148 56.321 1.00 42.72 244 GLU A CA 1
ATOM 1913 C C . GLU A 1 244 ? -1.635 -10.335 55.344 1.00 42.72 244 GLU A C 1
ATOM 1915 O O . GLU A 1 244 ? -2.570 -11.012 54.953 1.00 42.72 244 GLU A O 1
ATOM 1920 N N . GLN A 1 245 ? -0.484 -10.633 54.734 1.00 45.38 245 GLN A N 1
ATOM 1921 C CA . GLN A 1 245 ? 0.789 -9.963 54.415 1.00 45.38 245 GLN A CA 1
ATOM 1922 C C . GLN A 1 245 ? 1.065 -10.320 52.923 1.00 45.38 245 GLN A C 1
ATOM 1924 O O . GLN A 1 245 ? 0.581 -11.331 52.430 1.00 45.38 245 GLN A O 1
ATOM 1929 N N . GLY A 1 246 ? 1.806 -9.603 52.075 1.00 41.78 246 GLY A N 1
ATOM 1930 C CA . GLY A 1 246 ? 3.041 -8.853 52.281 1.00 41.78 246 GLY A CA 1
ATOM 1931 C C . GLY A 1 246 ? 4.142 -9.400 51.340 1.00 41.78 246 GLY A C 1
ATOM 1932 O O . GLY A 1 246 ? 4.101 -10.563 50.956 1.00 41.78 246 GLY A O 1
ATOM 1933 N N . GLN A 1 247 ? 5.168 -8.580 51.059 1.00 44.97 247 GLN A N 1
ATOM 1934 C CA . GLN A 1 247 ? 6.490 -8.971 50.501 1.00 44.97 247 GLN A CA 1
ATOM 1935 C C . GLN A 1 247 ? 6.524 -9.407 49.005 1.00 44.97 247 GLN A C 1
ATOM 1937 O O . GLN A 1 247 ? 5.578 -9.985 48.490 1.00 44.97 247 GLN A O 1
ATOM 1942 N N . GLY A 1 248 ? 7.575 -9.162 48.207 1.00 41.94 248 GLY A N 1
ATOM 1943 C CA . GLY A 1 248 ? 8.834 -8.405 48.375 1.00 41.94 248 GLY A CA 1
ATOM 1944 C C . GLY A 1 248 ? 9.091 -7.488 47.153 1.00 41.94 248 GLY A C 1
ATOM 1945 O O . GLY A 1 248 ? 8.317 -7.517 46.202 1.00 41.94 248 GLY A O 1
ATOM 1946 N N . ARG A 1 249 ? 10.038 -6.535 47.172 1.00 45.22 249 ARG A N 1
ATOM 1947 C CA . ARG A 1 249 ? 11.512 -6.726 47.102 1.00 45.22 249 ARG A CA 1
ATOM 1948 C C . ARG A 1 249 ? 11.939 -7.520 45.849 1.00 45.22 249 ARG A C 1
ATOM 1950 O O . ARG A 1 249 ? 11.393 -8.596 45.628 1.00 45.22 249 ARG A O 1
ATOM 1957 N N . ASP A 1 250 ? 12.863 -7.066 45.000 1.00 44.59 250 ASP A N 1
ATOM 1958 C CA . ASP A 1 250 ? 13.804 -5.920 45.027 1.00 44.59 250 ASP A CA 1
ATOM 1959 C C . ASP A 1 250 ? 13.812 -5.168 43.673 1.00 44.59 250 ASP A C 1
ATOM 1961 O O . ASP A 1 250 ? 13.509 -5.812 42.640 1.00 44.59 250 ASP A O 1
#

InterPro domains:
  IPR002735 Translation initiation factor IF2/IF5 domain [PF01873] (11-127)
  IPR002735 Translation initiation factor IF2/IF5 domain [SM00653] (15-129)
  IPR016189 Translation initiation factor IF2/IF5, N-terminal [SSF100966] (11-101)
  IPR016190 Translation initiation factor IF2/IF5, zinc-binding [SSF75689] (98-133)
  IPR045196 Translation initiation factor IF2/IF5 [PTHR23001] (4-214)

Sequence (250 aa):
MATVNIGASNAGDQFYRYKMPAIQSKIEGRGNGIKTNIPNMVDVAKALARPPTYTTKYMGYELGALTKCDEKSGTYIVNGAHSAQVLAQHLEGFIKRFVQCHSCGNPETVINITKKDTIQLKCKACGFVSDVDMRHKLTTFILKNPPEKDKAASKKDKQLRRAEKEREEEGAELDRQAEAERRRKKAEKKEKKEGKSKKEKKEKKEKKSKKSKDDDEDDEASGSPKRDSDSEPEPSDDDDDDDEQGQGRD

Secondary structure (DSSP, 8-state):
--EEESSGGGTT-TT-S-EEEPP--EEE--GGG-EEE-TTHHHHHHHTTS-HHHHHHHHHHHTT--EEEETTTTEEEEES---HHHHHHHHHHHHHHHTS-TTT--S-EEEEE-TTS-EEEEETTT--EEE--TTSHHHHHHHHS--HHHHHHHHHHHHHHHHHHHHHHHHHHHHHHHHHHHHHHHHHHHHHHHHHHHHHHHHTTSS--S----------------------------------------